Protein AF-0000000082905829 (afdb_homodimer)

InterPro domains:
  IPR000300 Inositol polyphosphate-related phosphatase [PF22669] (8-125)
  IPR036691 Endonuclease/exonuclease/phosphatase superfamily [G3DSA:3.60.10.10] (2-152)
  IPR036691 Endonuclease/exonuclease/phosphatase superfamily [SSF56219] (4-132)
  IPR046985 Inositol 5-phosphatase [PTHR11200] (4-135)

Solvent-accessible surface area (backbone atoms only — not comparable to full-atom values): 19863 Å² total; per-residue (Å²): 110,66,72,67,51,62,74,28,36,32,35,39,39,27,10,42,67,73,39,45,39,70,74,46,32,68,57,46,49,49,35,60,75,69,63,41,58,67,62,51,57,74,31,24,44,56,59,56,36,40,76,70,59,76,42,70,72,80,53,44,64,74,76,82,80,57,76,60,28,25,33,32,34,59,71,45,92,44,71,33,75,89,40,51,51,10,62,21,52,46,62,32,34,34,67,65,40,56,69,83,40,33,42,75,40,84,71,48,56,43,62,40,78,85,51,26,79,40,37,47,30,31,32,39,34,36,24,32,40,41,73,50,70,79,69,61,86,69,78,87,74,83,77,84,82,79,85,80,88,78,76,86,82,75,68,88,60,70,70,75,60,80,78,62,79,50,39,32,40,34,46,31,24,44,100,110,66,72,68,52,62,74,28,35,32,36,39,40,27,11,41,67,73,37,45,39,68,74,48,34,68,57,46,48,50,35,62,76,69,63,40,57,67,61,52,58,75,30,24,43,57,60,56,38,40,75,71,60,76,43,70,71,80,52,44,64,75,75,82,81,58,76,60,28,24,32,31,35,58,72,44,92,44,71,33,73,89,40,52,52,11,63,21,54,46,62,32,35,34,68,63,42,57,70,84,41,33,41,77,40,83,71,50,56,42,62,39,78,83,51,27,78,41,37,46,31,29,31,40,33,35,25,32,40,40,74,49,70,80,70,59,86,68,78,86,75,85,78,82,84,80,86,81,86,82,73,88,83,75,69,86,61,71,72,76,58,82,79,62,80,51,40,31,41,34,47,32,23,43,101

pLDDT: mean 75.58, std 26.99, range [19.08, 98.12]

Nearest PDB structures (foldseek):
  2xsw-assembly1_A  TM=8.932E-01  e=9.491E-11  Homo sapiens
  1i9z-assembly1_A  TM=9.149E-01  e=6.394E-10  Schizosaccharomyces pombe
  3nr8-assembly2_A  TM=9.103E-01  e=1.053E-08  Homo sapiens
  5okp-assembly1_A  TM=9.262E-01  e=3.343E-07  Homo sapiens
  5okn-assembly3_C  TM=9.337E-01  e=4.781E-07  Homo sapiens

Structure (mmCIF, N/CA/C/O backbone):
data_AF-0000000082905829-model_v1
#
loop_
_entity.id
_entity.type
_entity.pdbx_description
1 polymer 'IPPc domain-containing protein'
#
loop_
_atom_site.group_PDB
_atom_site.id
_atom_site.type_symbol
_atom_site.label_atom_id
_atom_site.label_alt_id
_atom_site.label_comp_id
_atom_site.label_asym_id
_atom_site.label_entity_id
_atom_site.label_seq_id
_atom_site.pdbx_PDB_ins_code
_atom_site.Cartn_x
_atom_site.Cartn_y
_atom_site.Cartn_z
_atom_site.occupancy
_atom_site.B_iso_or_equiv
_atom_site.auth_seq_id
_atom_site.auth_comp_id
_atom_site.auth_asym_id
_atom_site.auth_atom_id
_atom_site.pdbx_PDB_model_num
ATOM 1 N N . VAL A 1 1 ? 2.092 -8.031 14.266 1 51.47 1 VAL A N 1
ATOM 2 C CA . VAL A 1 1 ? 1.281 -7.379 13.25 1 51.47 1 VAL A CA 1
ATOM 3 C C . VAL A 1 1 ? -0.022 -8.148 13.047 1 51.47 1 VAL A C 1
ATOM 5 O O . VAL A 1 1 ? -1.092 -7.551 12.922 1 51.47 1 VAL A O 1
ATOM 8 N N . ALA A 1 2 ? 0.075 -9.492 13.297 1 57.72 2 ALA A N 1
ATOM 9 C CA . ALA A 1 2 ? -1.068 -10.359 13.016 1 57.72 2 ALA A CA 1
ATOM 10 C C . ALA A 1 2 ? -2.221 -10.062 13.977 1 57.72 2 ALA A C 1
ATOM 12 O O . ALA A 1 2 ? -3.361 -9.875 13.547 1 57.72 2 ALA A O 1
ATOM 13 N N . PRO A 1 3 ? -1.981 -9.883 15.18 1 60.03 3 PRO A N 1
ATOM 14 C CA . PRO A 1 3 ? -3.109 -9.609 16.078 1 60.03 3 PRO A CA 1
ATOM 15 C C . PRO A 1 3 ? -3.758 -8.25 15.812 1 60.03 3 PRO A C 1
ATOM 17 O O . PRO A 1 3 ? -4.98 -8.117 15.914 1 60.03 3 PRO A O 1
ATOM 20 N N . LEU A 1 4 ? -2.881 -7.316 15.438 1 63.75 4 LEU A N 1
ATOM 21 C CA . LEU A 1 4 ? -3.412 -5.988 15.148 1 63.75 4 LEU A CA 1
ATOM 22 C C . LEU A 1 4 ? -4.305 -6.016 13.914 1 63.75 4 LEU A C 1
ATOM 24 O O . LEU A 1 4 ? -5.367 -5.395 13.891 1 63.75 4 LEU A O 1
ATOM 28 N N . LEU A 1 5 ? -3.994 -6.867 12.992 1 72.38 5 LEU A N 1
ATOM 29 C CA . LEU A 1 5 ? -4.73 -6.926 11.734 1 72.38 5 LEU A CA 1
ATOM 30 C C . LEU A 1 5 ? -6.059 -7.652 11.922 1 72.38 5 LEU A C 1
ATOM 32 O O . LEU A 1 5 ? -7.012 -7.414 11.172 1 72.38 5 LEU A O 1
ATOM 36 N N . ALA A 1 6 ? -6.062 -8.445 12.984 1 75.69 6 ALA A N 1
ATOM 37 C CA . ALA A 1 6 ? -7.254 -9.266 13.195 1 75.69 6 ALA A CA 1
ATOM 38 C C . ALA A 1 6 ? -8.406 -8.422 13.727 1 75.69 6 ALA A C 1
ATOM 40 O O . ALA A 1 6 ? -9.57 -8.828 13.648 1 75.69 6 ALA A O 1
ATOM 41 N N . SER A 1 7 ? -8.094 -7.305 14.18 1 79.19 7 SER A N 1
ATOM 42 C CA . SER A 1 7 ? -9.125 -6.473 14.789 1 79.19 7 SER A CA 1
ATOM 43 C C . SER A 1 7 ? -9.844 -5.629 13.742 1 79.19 7 SER A C 1
ATOM 45 O O . SER A 1 7 ? -10.883 -5.035 14.031 1 79.19 7 SER A O 1
ATOM 47 N N . TYR A 1 8 ? -9.414 -5.695 12.57 1 83.06 8 TYR A N 1
ATOM 48 C CA . TYR A 1 8 ? -10.031 -4.918 11.5 1 83.06 8 TYR A CA 1
ATOM 49 C C . TYR A 1 8 ? -10.922 -5.797 10.633 1 83.06 8 TYR A C 1
ATOM 51 O O . TYR A 1 8 ? -10.609 -6.965 10.391 1 83.06 8 TYR A O 1
ATOM 59 N N . ASP A 1 9 ? -12.031 -5.215 10.164 1 86.75 9 ASP A N 1
ATOM 60 C CA . ASP A 1 9 ? -12.961 -5.973 9.336 1 86.75 9 ASP A CA 1
ATOM 61 C C . ASP A 1 9 ? -12.336 -6.312 7.98 1 86.75 9 ASP A C 1
ATOM 63 O O . ASP A 1 9 ? -12.469 -7.438 7.492 1 86.75 9 ASP A O 1
ATOM 67 N N . VAL A 1 10 ? -11.703 -5.309 7.402 1 88.81 10 VAL A N 1
ATOM 68 C CA . VAL A 1 10 ? -11.023 -5.473 6.121 1 88.81 10 VAL A CA 1
ATOM 69 C C . VAL A 1 10 ? -9.578 -4.992 6.238 1 88.81 10 VAL A C 1
ATOM 71 O O . VAL A 1 10 ? -9.312 -3.941 6.828 1 88.81 10 VAL A O 1
ATOM 74 N N . VAL A 1 11 ? -8.68 -5.812 5.73 1 89.06 11 VAL A N 1
ATOM 75 C CA . VAL A 1 11 ? -7.258 -5.473 5.727 1 89.06 11 VAL A CA 1
ATOM 76 C C . VAL A 1 11 ? -6.734 -5.461 4.289 1 89.06 11 VAL A C 1
ATOM 78 O O . VAL A 1 11 ? -6.957 -6.41 3.533 1 89.06 11 VAL A O 1
ATOM 81 N N . LEU A 1 12 ? -6.145 -4.371 3.902 1 89 12 LEU A N 1
ATOM 82 C CA . LEU A 1 12 ? -5.348 -4.293 2.686 1 89 12 LEU A CA 1
ATOM 83 C C . LEU A 1 12 ? -3.873 -4.07 3.016 1 89 12 LEU A C 1
ATOM 85 O O . LEU A 1 12 ? -3.533 -3.139 3.746 1 89 12 LEU A O 1
ATOM 89 N N . TRP A 1 13 ? -3.072 -5.012 2.564 1 88.06 13 TRP A N 1
ATOM 90 C CA . TRP A 1 13 ? -1.631 -4.992 2.797 1 88.06 13 TRP A CA 1
ATOM 91 C C . TRP A 1 13 ? -0.869 -4.867 1.482 1 88.06 13 TRP A C 1
ATOM 93 O O . TRP A 1 13 ? -1.029 -5.691 0.581 1 88.06 13 TRP A O 1
ATOM 103 N N . GLY A 1 14 ? -0.064 -3.779 1.392 1 87.25 14 GLY A N 1
ATOM 104 C CA . GLY A 1 14 ? 0.643 -3.631 0.13 1 87.25 14 GLY A CA 1
ATOM 105 C C . GLY A 1 14 ? 2.033 -3.043 0.29 1 87.25 14 GLY A C 1
ATOM 106 O O . GLY A 1 14 ? 2.346 -2.451 1.325 1 87.25 14 GLY A O 1
ATOM 107 N N . GLY A 1 15 ? 2.889 -3.273 -0.766 1 86.38 15 GLY A N 1
ATOM 108 C CA . GLY A 1 15 ? 4.234 -2.719 -0.788 1 86.38 15 GLY A CA 1
ATOM 109 C C . GLY A 1 15 ? 5.227 -3.598 -1.522 1 86.38 15 GLY A C 1
ATOM 110 O O . GLY A 1 15 ? 4.84 -4.531 -2.225 1 86.38 15 GLY A O 1
ATOM 111 N N . ASP A 1 16 ? 6.434 -3.188 -1.419 1 87.12 16 ASP A N 1
ATOM 112 C CA . ASP A 1 16 ? 7.539 -4.023 -1.876 1 87.12 16 ASP A CA 1
ATOM 113 C C . ASP A 1 16 ? 7.93 -5.051 -0.813 1 87.12 16 ASP A C 1
ATOM 115 O O . ASP A 1 16 ? 8.594 -4.711 0.167 1 87.12 16 ASP A O 1
ATOM 119 N N . LEU A 1 17 ? 7.566 -6.297 -1.014 1 87.69 17 LEU A N 1
ATOM 120 C CA . LEU A 1 17 ? 7.77 -7.32 0.008 1 87.69 17 LEU A CA 1
ATOM 121 C C . LEU A 1 17 ? 9.094 -8.047 -0.205 1 87.69 17 LEU A C 1
ATOM 123 O O . LEU A 1 17 ? 9.555 -8.773 0.675 1 87.69 17 LEU A O 1
ATOM 127 N N . ASN A 1 18 ? 9.703 -7.863 -1.315 1 88.94 18 ASN A N 1
ATOM 128 C CA . ASN A 1 18 ? 11.062 -8.289 -1.618 1 88.94 18 ASN A CA 1
ATOM 129 C C . ASN A 1 18 ? 11.188 -9.812 -1.621 1 88.94 18 ASN A C 1
ATOM 131 O O . ASN A 1 18 ? 12.195 -10.359 -1.164 1 88.94 18 ASN A O 1
ATOM 135 N N . TYR A 1 19 ? 10.156 -10.531 -2.006 1 93.75 19 TYR A N 1
ATOM 136 C CA . TYR A 1 19 ? 10.227 -11.961 -2.281 1 93.75 19 TYR A CA 1
ATOM 137 C C . TYR A 1 19 ? 10.656 -12.219 -3.723 1 93.75 19 TYR A C 1
ATOM 139 O O . TYR A 1 19 ? 10.352 -11.43 -4.617 1 93.75 19 TYR A O 1
ATOM 147 N N . ARG A 1 20 ? 11.305 -13.383 -3.875 1 96.44 20 ARG A N 1
ATOM 148 C CA . ARG A 1 20 ? 11.852 -13.664 -5.199 1 96.44 20 ARG A CA 1
ATOM 149 C C . ARG A 1 20 ? 11.203 -14.906 -5.801 1 96.44 20 ARG A C 1
ATOM 151 O O . ARG A 1 20 ? 10.594 -15.711 -5.086 1 96.44 20 ARG A O 1
ATOM 158 N N . ILE A 1 21 ? 11.266 -14.906 -7.109 1 97.88 21 ILE A N 1
ATOM 159 C CA . ILE A 1 21 ? 11.023 -16.172 -7.793 1 97.88 21 ILE A CA 1
ATOM 160 C C . ILE A 1 21 ? 12.266 -17.047 -7.699 1 97.88 21 ILE A C 1
ATOM 162 O O . ILE A 1 21 ? 13.383 -16.594 -7.973 1 97.88 21 ILE A O 1
ATOM 166 N N . GLN A 1 22 ? 12.031 -18.234 -7.312 1 97.31 22 GLN A N 1
ATOM 167 C CA . GLN A 1 22 ? 13.164 -19.141 -7.176 1 97.31 22 GLN A CA 1
ATOM 168 C C . GLN A 1 22 ? 13.75 -19.5 -8.539 1 97.31 22 GLN A C 1
ATOM 170 O O . GLN A 1 22 ? 13.031 -19.969 -9.422 1 97.31 22 GLN A O 1
ATOM 175 N N . GLY A 1 23 ? 14.984 -19.312 -8.781 1 96.5 23 GLY A N 1
ATOM 176 C CA . GLY A 1 23 ? 15.703 -19.562 -10.023 1 96.5 23 GLY A CA 1
ATOM 177 C C . GLY A 1 23 ? 16.859 -18.609 -10.234 1 96.5 23 GLY A C 1
ATOM 178 O O . GLY A 1 23 ? 17.344 -17.984 -9.289 1 96.5 23 GLY A O 1
ATOM 179 N N . THR A 1 24 ? 17.422 -18.625 -11.422 1 96.5 24 THR A N 1
ATOM 180 C CA . THR A 1 24 ? 18.438 -17.656 -11.805 1 96.5 24 THR A CA 1
ATOM 181 C C . THR A 1 24 ? 17.828 -16.547 -12.648 1 96.5 24 THR A C 1
ATOM 183 O O . THR A 1 24 ? 16.766 -16.719 -13.242 1 96.5 24 THR A O 1
ATOM 186 N N . PRO A 1 25 ? 18.484 -15.43 -12.625 1 96.94 25 PRO A N 1
ATOM 187 C CA . PRO A 1 25 ? 17.969 -14.328 -13.438 1 96.94 25 PRO A CA 1
ATOM 188 C C . PRO A 1 25 ? 17.719 -14.727 -14.891 1 96.94 25 PRO A C 1
ATOM 190 O O . PRO A 1 25 ? 16.688 -14.383 -15.461 1 96.94 25 PRO A O 1
ATOM 193 N N . GLU A 1 26 ? 18.625 -15.508 -15.477 1 96.19 26 GLU A N 1
ATOM 194 C CA . GLU A 1 26 ? 18.516 -15.898 -16.875 1 96.19 26 GLU A CA 1
ATOM 195 C C . GLU A 1 26 ? 17.328 -16.828 -17.094 1 96.19 26 GLU A C 1
ATOM 197 O O . GLU A 1 26 ? 16.594 -16.688 -18.078 1 96.19 26 GLU A O 1
ATOM 202 N N . VAL A 1 27 ? 17.203 -17.766 -16.25 1 96.62 27 VAL A N 1
ATOM 203 C CA . VAL A 1 27 ? 16.125 -18.734 -16.375 1 96.62 27 VAL A CA 1
ATOM 204 C C . VAL A 1 27 ? 14.781 -18.047 -16.219 1 96.62 27 VAL A C 1
ATOM 206 O O . VAL A 1 27 ? 13.859 -18.266 -17 1 96.62 27 VAL A O 1
ATOM 209 N N . VAL A 1 28 ? 14.633 -17.234 -15.203 1 97.38 28 VAL A N 1
ATOM 210 C CA . VAL A 1 28 ? 13.375 -16.562 -14.93 1 97.38 28 VAL A CA 1
ATOM 211 C C . VAL A 1 28 ? 13.031 -15.625 -16.094 1 97.38 28 VAL A C 1
ATOM 213 O O . VAL A 1 28 ? 11.883 -15.578 -16.547 1 97.38 28 VAL A O 1
ATOM 216 N N . ARG A 1 29 ? 14.039 -14.938 -16.578 1 95.88 29 ARG A N 1
ATOM 217 C CA . ARG A 1 29 ? 13.797 -14.078 -17.734 1 95.88 29 ARG A CA 1
ATOM 218 C C . ARG A 1 29 ? 13.273 -14.883 -18.922 1 95.88 29 ARG A C 1
ATOM 220 O O . ARG A 1 29 ? 12.344 -14.461 -19.594 1 95.88 29 ARG A O 1
ATOM 227 N N . HIS A 1 30 ? 13.906 -15.969 -19.172 1 96.31 30 HIS A N 1
ATOM 228 C CA . HIS A 1 30 ? 13.484 -16.844 -20.266 1 96.31 30 HIS A CA 1
ATOM 229 C C . HIS A 1 30 ? 12.039 -17.281 -20.078 1 96.31 30 HIS A C 1
ATOM 231 O O . HIS A 1 30 ? 11.266 -17.281 -21.047 1 96.31 30 HIS A O 1
ATOM 237 N N . LEU A 1 31 ? 11.695 -17.719 -18.875 1 96.81 31 LEU A N 1
ATOM 238 C CA . LEU A 1 31 ? 10.336 -18.156 -18.578 1 96.81 31 LEU A CA 1
ATOM 239 C C . LEU A 1 31 ? 9.336 -17.031 -18.812 1 96.81 31 LEU A C 1
ATOM 241 O O . LEU A 1 31 ? 8.234 -17.266 -19.312 1 96.81 31 LEU A O 1
ATOM 245 N N . VAL A 1 32 ? 9.672 -15.781 -18.469 1 95.62 32 VAL A N 1
ATOM 246 C CA . VAL A 1 32 ? 8.812 -14.625 -18.688 1 95.62 32 VAL A CA 1
ATOM 247 C C . VAL A 1 32 ? 8.602 -14.414 -20.188 1 95.62 32 VAL A C 1
ATOM 249 O O . VAL A 1 32 ? 7.469 -14.25 -20.641 1 95.62 32 VAL A O 1
ATOM 252 N N . GLU A 1 33 ? 9.688 -14.453 -20.906 1 94.38 33 GLU A N 1
ATOM 253 C CA . GLU A 1 33 ? 9.664 -14.18 -22.344 1 94.38 33 GLU A CA 1
ATOM 254 C C . GLU A 1 33 ? 8.867 -15.242 -23.094 1 94.38 33 GLU A C 1
ATOM 256 O O . GLU A 1 33 ? 8.242 -14.953 -24.109 1 94.38 33 GLU A O 1
ATOM 261 N N . THR A 1 34 ? 8.875 -16.406 -22.594 1 95.75 34 THR A N 1
ATOM 262 C CA . THR A 1 34 ? 8.219 -17.516 -23.281 1 95.75 34 THR A CA 1
ATOM 263 C C . THR A 1 34 ? 6.805 -17.719 -22.75 1 95.75 34 THR A C 1
ATOM 265 O O . THR A 1 34 ? 6.102 -18.641 -23.172 1 95.75 34 THR A O 1
ATOM 268 N N . GLY A 1 35 ? 6.426 -16.953 -21.75 1 94.06 35 GLY A N 1
ATOM 269 C CA . GLY A 1 35 ? 5.055 -16.969 -21.266 1 94.06 35 GLY A CA 1
ATOM 270 C C . GLY A 1 35 ? 4.758 -18.172 -20.375 1 94.06 35 GLY A C 1
ATOM 271 O O . GLY A 1 35 ? 3.643 -18.688 -20.391 1 94.06 35 GLY A O 1
ATOM 272 N N . MET A 1 36 ? 5.719 -18.688 -19.688 1 94.75 36 MET A N 1
ATOM 273 C CA . MET A 1 36 ? 5.535 -19.844 -18.797 1 94.75 36 MET A CA 1
ATOM 274 C C . MET A 1 36 ? 5.105 -19.375 -17.406 1 94.75 36 MET A C 1
ATOM 276 O O . MET A 1 36 ? 5.781 -19.656 -16.422 1 94.75 36 MET A O 1
ATOM 280 N N . ALA A 1 37 ? 3.994 -18.75 -17.359 1 92.69 37 ALA A N 1
ATOM 281 C CA . ALA A 1 37 ? 3.486 -18.094 -16.156 1 92.69 37 ALA A CA 1
ATOM 282 C C . ALA A 1 37 ? 3.297 -19.094 -15.031 1 92.69 37 ALA A C 1
ATOM 284 O O . ALA A 1 37 ? 3.582 -18.797 -13.867 1 92.69 37 ALA A O 1
ATOM 285 N N . GLU A 1 38 ? 2.836 -20.297 -15.375 1 95.38 38 GLU A N 1
ATOM 286 C CA . GLU A 1 38 ? 2.568 -21.312 -14.359 1 95.38 38 GLU A CA 1
ATOM 287 C C . GLU A 1 38 ? 3.846 -21.703 -13.625 1 95.38 38 GLU A C 1
ATOM 289 O O . GLU A 1 38 ? 3.83 -21.906 -12.406 1 95.38 38 GLU A O 1
ATOM 294 N N . VAL A 1 39 ? 4.855 -21.859 -14.375 1 96.94 39 VAL A N 1
ATOM 295 C CA . VAL A 1 39 ? 6.137 -22.219 -13.773 1 96.94 39 VAL A CA 1
ATOM 296 C C . VAL A 1 39 ? 6.625 -21.094 -12.867 1 96.94 39 VAL A C 1
ATOM 298 O O . VAL A 1 39 ? 7.117 -21.344 -11.766 1 96.94 39 VAL A O 1
ATOM 301 N N . LEU A 1 40 ? 6.488 -19.891 -13.312 1 97.69 40 LEU A N 1
ATOM 302 C CA . LEU A 1 40 ? 6.879 -18.734 -12.516 1 97.69 40 LEU A CA 1
ATOM 303 C C . LEU A 1 40 ? 6.102 -18.688 -11.203 1 97.69 40 LEU A C 1
ATOM 305 O O . LEU A 1 40 ? 6.691 -18.531 -10.133 1 97.69 40 LEU A O 1
ATOM 309 N N . HIS A 1 41 ? 4.828 -18.922 -11.297 1 96.88 41 HIS A N 1
ATOM 310 C CA . HIS A 1 41 ? 3.967 -18.906 -10.117 1 96.88 41 HIS A CA 1
ATOM 311 C C . HIS A 1 41 ? 4.34 -20 -9.133 1 96.88 41 HIS A C 1
ATOM 313 O O . HIS A 1 41 ? 4.336 -19.781 -7.922 1 96.88 41 HIS A O 1
ATOM 319 N N . ALA A 1 42 ? 4.629 -21.141 -9.672 1 96.88 42 ALA A N 1
ATOM 320 C CA . ALA A 1 42 ? 4.949 -22.297 -8.836 1 96.88 42 ALA A CA 1
ATOM 321 C C . ALA A 1 42 ? 6.238 -22.062 -8.055 1 96.88 42 ALA A C 1
ATOM 323 O O . ALA A 1 42 ? 6.48 -22.719 -7.031 1 96.88 42 ALA A O 1
ATOM 324 N N . ASN A 1 43 ? 7.047 -21.125 -8.477 1 98 43 ASN A N 1
ATOM 325 C CA . ASN A 1 43 ? 8.344 -20.891 -7.848 1 98 43 ASN A CA 1
ATOM 326 C C . ASN A 1 43 ? 8.383 -19.547 -7.121 1 98 43 ASN A C 1
ATOM 328 O O . ASN A 1 43 ? 9.453 -19.078 -6.73 1 98 43 ASN A O 1
ATOM 332 N N . ASP A 1 44 ? 7.215 -18.984 -6.977 1 98.12 44 ASP A N 1
ATOM 333 C CA . ASP A 1 44 ? 7.113 -17.734 -6.242 1 98.12 44 ASP A CA 1
ATOM 334 C C . ASP A 1 44 ? 7.266 -17.953 -4.742 1 98.12 44 ASP A C 1
ATOM 336 O O . ASP A 1 44 ? 6.398 -18.562 -4.105 1 98.12 44 ASP A O 1
ATOM 340 N N . GLN A 1 45 ? 8.312 -17.406 -4.199 1 97.75 45 GLN A N 1
ATOM 341 C CA . GLN A 1 45 ? 8.695 -17.625 -2.811 1 97.75 45 GLN A CA 1
ATOM 342 C C . GLN A 1 45 ? 7.574 -17.219 -1.857 1 97.75 45 GLN A C 1
ATOM 344 O O . GLN A 1 45 ? 7.309 -17.922 -0.871 1 97.75 45 GLN A O 1
ATOM 349 N N . LEU A 1 46 ? 6.957 -16.062 -2.102 1 96.56 46 LEU A N 1
ATOM 350 C CA . LEU A 1 46 ? 5.891 -15.625 -1.211 1 96.56 46 LEU A CA 1
ATOM 351 C C . LEU A 1 46 ? 4.746 -16.641 -1.192 1 96.56 46 LEU A C 1
ATOM 353 O O . LEU A 1 46 ? 4.285 -17.031 -0.122 1 96.56 46 LEU A O 1
ATOM 357 N N . ARG A 1 47 ? 4.324 -17.016 -2.352 1 96.94 47 ARG A N 1
ATOM 358 C CA . ARG A 1 47 ? 3.225 -17.969 -2.449 1 96.94 47 ARG A CA 1
ATOM 359 C C . ARG A 1 47 ? 3.562 -19.266 -1.733 1 96.94 47 ARG A C 1
ATOM 361 O O . ARG A 1 47 ? 2.723 -19.828 -1.026 1 96.94 47 ARG A O 1
ATOM 368 N N . LEU A 1 48 ? 4.734 -19.719 -1.97 1 97.44 48 LEU A N 1
ATOM 369 C CA . LEU A 1 48 ? 5.176 -20.953 -1.349 1 97.44 48 LEU A CA 1
ATOM 370 C C . LEU A 1 48 ? 5.156 -20.844 0.172 1 97.44 48 LEU A C 1
ATOM 372 O O . LEU A 1 48 ? 4.668 -21.75 0.859 1 97.44 48 LEU A O 1
ATOM 376 N N . GLN A 1 49 ? 5.617 -19.766 0.712 1 96.56 49 GLN A N 1
ATOM 377 C CA . GLN A 1 49 ? 5.688 -19.578 2.158 1 96.56 49 GLN A CA 1
ATOM 378 C C . GLN A 1 49 ? 4.301 -19.359 2.75 1 96.56 49 GLN A C 1
ATOM 380 O O . GLN A 1 49 ? 4.02 -19.797 3.869 1 96.56 49 GLN A O 1
ATOM 385 N N . MET A 1 50 ? 3.465 -18.672 2.033 1 95.44 50 MET A N 1
ATOM 386 C CA . MET A 1 50 ? 2.094 -18.484 2.498 1 95.44 50 MET A CA 1
ATOM 387 C C . MET A 1 50 ? 1.351 -19.812 2.574 1 95.44 50 MET A C 1
ATOM 389 O O . MET A 1 50 ? 0.626 -20.062 3.537 1 95.44 50 MET A O 1
ATOM 393 N N . ARG A 1 51 ? 1.496 -20.609 1.555 1 95.75 51 ARG A N 1
ATOM 394 C CA . ARG A 1 51 ? 0.84 -21.922 1.515 1 95.75 51 ARG A CA 1
ATOM 395 C C . ARG A 1 51 ? 1.27 -22.781 2.695 1 95.75 51 ARG A C 1
ATOM 397 O O . ARG A 1 51 ? 0.471 -23.562 3.225 1 95.75 51 ARG A O 1
ATOM 404 N N . LYS A 1 52 ? 2.469 -22.562 3.15 1 96.12 52 LYS A N 1
ATOM 405 C CA . LYS A 1 52 ? 2.998 -23.328 4.281 1 96.12 52 LYS A CA 1
ATOM 406 C C . LYS A 1 52 ? 2.57 -22.703 5.605 1 96.12 52 LYS A C 1
ATOM 408 O O . LYS A 1 52 ? 2.865 -23.234 6.676 1 96.12 52 LYS A O 1
ATOM 413 N N . GLY A 1 53 ? 1.972 -21.562 5.535 1 93.62 53 GLY A N 1
ATOM 414 C CA . GLY A 1 53 ? 1.497 -20.891 6.734 1 93.62 53 GLY A CA 1
ATOM 415 C C . GLY A 1 53 ? 2.604 -20.203 7.508 1 93.62 53 GLY A C 1
ATOM 416 O O . GLY A 1 53 ? 2.453 -19.922 8.703 1 93.62 53 GLY A O 1
ATOM 417 N N . LYS A 1 54 ? 3.695 -19.875 6.895 1 93.62 54 LYS A N 1
ATOM 418 C CA . LYS A 1 54 ? 4.855 -19.312 7.582 1 93.62 54 LYS A CA 1
ATOM 419 C C . LYS A 1 54 ? 4.762 -17.797 7.672 1 93.62 54 LYS A C 1
ATOM 421 O O . LYS A 1 54 ? 5.285 -17.188 8.609 1 93.62 54 LYS A O 1
ATOM 426 N N . VAL A 1 55 ? 4.172 -17.234 6.652 1 89.94 55 VAL A N 1
ATOM 427 C CA . VAL A 1 55 ? 4.145 -15.773 6.613 1 89.94 55 VAL A CA 1
ATOM 428 C C . VAL A 1 55 ? 2.74 -15.297 6.262 1 89.94 55 VAL A C 1
ATOM 430 O O . VAL A 1 55 ? 1.965 -16.031 5.641 1 89.94 55 VAL A O 1
ATOM 433 N N . LEU A 1 56 ? 2.393 -14.102 6.668 1 89.31 56 LEU A N 1
ATOM 434 C CA . LEU A 1 56 ? 1.198 -13.359 6.281 1 89.31 56 LEU A CA 1
ATOM 435 C C . LEU A 1 56 ? -0.051 -14.219 6.438 1 89.31 56 LEU A C 1
ATOM 437 O O . LEU A 1 56 ? -0.871 -14.305 5.523 1 89.31 56 LEU A O 1
ATOM 441 N N . GLN A 1 57 ? -0.124 -14.852 7.547 1 91.38 57 GLN A N 1
ATOM 442 C CA . GLN A 1 57 ? -1.271 -15.703 7.832 1 91.38 57 GLN A CA 1
ATOM 443 C C . GLN A 1 57 ? -2.568 -14.898 7.836 1 91.38 57 GLN A C 1
ATOM 445 O O . GLN A 1 57 ? -2.625 -13.805 8.398 1 91.38 57 GLN A O 1
ATOM 450 N N . GLY A 1 58 ? -3.562 -15.43 7.145 1 89.56 58 GLY A N 1
ATOM 451 C CA . GLY A 1 58 ? -4.863 -14.781 7.117 1 89.56 58 GLY A CA 1
ATOM 452 C C . GLY A 1 58 ? -5.051 -13.859 5.926 1 89.56 58 GLY A C 1
ATOM 453 O O . GLY A 1 58 ? -6.172 -13.461 5.613 1 89.56 58 GLY A O 1
ATOM 454 N N . LEU A 1 59 ? -3.963 -13.539 5.305 1 91.81 59 LEU A N 1
ATOM 455 C CA . LEU A 1 59 ? -4.047 -12.68 4.129 1 91.81 59 LEU A CA 1
ATOM 456 C C . LEU A 1 59 ? -4.094 -13.508 2.852 1 91.81 59 LEU A C 1
ATOM 458 O O . LEU A 1 59 ? -3.551 -14.609 2.801 1 91.81 59 LEU A O 1
ATOM 462 N N . GLU A 1 60 ? -4.773 -12.93 1.868 1 94.56 60 GLU A N 1
ATOM 463 C CA . GLU A 1 60 ? -4.875 -13.547 0.548 1 94.56 60 GLU A CA 1
ATOM 464 C C . GLU A 1 60 ? -4.43 -12.586 -0.547 1 94.56 60 GLU A C 1
ATOM 466 O O . GLU A 1 60 ? -4.434 -11.367 -0.349 1 94.56 60 GLU A O 1
ATOM 471 N N . GLU A 1 61 ? -4.078 -13.172 -1.627 1 95.38 61 GLU A N 1
ATOM 472 C CA . GLU A 1 61 ? -3.684 -12.391 -2.795 1 95.38 61 GLU A CA 1
ATOM 473 C C . GLU A 1 61 ? -4.469 -12.812 -4.035 1 95.38 61 GLU A C 1
ATOM 475 O O . GLU A 1 61 ? -4.703 -14.008 -4.246 1 95.38 61 GLU A O 1
ATOM 480 N N . GLN A 1 62 ? -4.863 -11.766 -4.809 1 95.5 62 GLN A N 1
ATOM 481 C CA . GLN A 1 62 ? -5.488 -12.078 -6.09 1 95.5 62 GLN A CA 1
ATOM 482 C C . GLN A 1 62 ? -4.496 -12.766 -7.031 1 95.5 62 GLN A C 1
ATOM 484 O O . GLN A 1 62 ? -3.285 -12.57 -6.91 1 95.5 62 GLN A O 1
ATOM 489 N N . ALA A 1 63 ? -5.07 -13.539 -7.957 1 95.75 63 ALA A N 1
ATOM 490 C CA . ALA A 1 63 ? -4.219 -14.219 -8.93 1 95.75 63 ALA A CA 1
ATOM 491 C C . ALA A 1 63 ? -3.396 -13.219 -9.734 1 95.75 63 ALA A C 1
ATOM 493 O O . ALA A 1 63 ? -3.922 -12.195 -10.188 1 95.75 63 ALA A O 1
ATOM 494 N N . ILE A 1 64 ? -2.174 -13.555 -9.906 1 96.44 64 ILE A N 1
ATOM 495 C CA . ILE A 1 64 ? -1.267 -12.688 -10.648 1 96.44 64 ILE A CA 1
ATOM 496 C C . ILE A 1 64 ? -1.271 -13.078 -12.125 1 96.44 64 ILE A C 1
ATOM 498 O O . ILE A 1 64 ? -0.984 -14.227 -12.477 1 96.44 64 ILE A O 1
ATOM 502 N N . HIS A 1 65 ? -1.61 -12.078 -12.969 1 95.38 65 HIS A N 1
ATOM 503 C CA . HIS A 1 65 ? -1.618 -12.336 -14.406 1 95.38 65 HIS A CA 1
ATOM 504 C C . HIS A 1 65 ? -0.744 -11.328 -15.148 1 95.38 65 HIS A C 1
ATOM 506 O O . HIS A 1 65 ? -0.946 -11.086 -16.344 1 95.38 65 HIS A O 1
ATOM 512 N N . PHE A 1 66 ? 0.096 -10.656 -14.5 1 94.38 66 PHE A N 1
ATOM 513 C CA . PHE A 1 66 ? 1.048 -9.703 -15.055 1 94.38 66 PHE A CA 1
ATOM 514 C C . PHE A 1 66 ? 2.48 -10.148 -14.789 1 94.38 66 PHE A C 1
ATOM 516 O O . PHE A 1 66 ? 2.73 -10.945 -13.883 1 94.38 66 PHE A O 1
ATOM 523 N N . PRO A 1 67 ? 3.42 -9.664 -15.57 1 95.12 67 PRO A N 1
ATOM 524 C CA . PRO A 1 67 ? 4.805 -10.102 -15.391 1 95.12 67 PRO A CA 1
ATOM 525 C C . PRO A 1 67 ? 5.426 -9.562 -14.102 1 95.12 67 PRO A C 1
ATOM 527 O O . PRO A 1 67 ? 4.836 -8.703 -13.438 1 95.12 67 PRO A O 1
ATOM 530 N N . PRO A 1 68 ? 6.543 -10.141 -13.742 1 96.19 68 PRO A N 1
ATOM 531 C CA . PRO A 1 68 ? 7.262 -9.625 -12.578 1 96.19 68 PRO A CA 1
ATOM 532 C C . PRO A 1 68 ? 7.391 -8.109 -12.586 1 96.19 68 PRO A C 1
ATOM 534 O O . PRO A 1 68 ? 7.574 -7.504 -13.648 1 96.19 68 PRO A O 1
ATOM 537 N N . THR A 1 69 ? 7.336 -7.539 -11.391 1 93.94 69 THR A N 1
ATOM 538 C CA . THR A 1 69 ? 7.289 -6.086 -11.281 1 93.94 69 THR A CA 1
ATOM 539 C C . THR A 1 69 ? 8.68 -5.52 -11.016 1 93.94 69 THR A C 1
ATOM 541 O O . THR A 1 69 ? 8.867 -4.301 -10.984 1 93.94 69 THR A O 1
ATOM 544 N N . PHE A 1 70 ? 9.625 -6.32 -10.773 1 92.81 70 PHE A N 1
ATOM 545 C CA . PHE A 1 70 ? 10.977 -5.941 -10.398 1 92.81 70 PHE A CA 1
ATOM 546 C C . PHE A 1 70 ? 11.992 -6.945 -10.938 1 92.81 70 PHE A C 1
ATOM 548 O O . PHE A 1 70 ? 11.711 -8.148 -11.008 1 92.81 70 PHE A O 1
ATOM 555 N N . LYS A 1 71 ? 13.156 -6.617 -11.297 1 94.12 71 LYS A N 1
ATOM 556 C CA . LYS A 1 71 ? 13.82 -5.324 -11.43 1 94.12 71 LYS A CA 1
ATOM 557 C C . LYS A 1 71 ? 13.906 -4.895 -12.891 1 94.12 71 LYS A C 1
ATOM 559 O O . LYS A 1 71 ? 14.438 -5.625 -13.727 1 94.12 71 LYS A O 1
ATOM 564 N N . TYR A 1 72 ? 13.375 -3.742 -13.133 1 93.5 72 TYR A N 1
ATOM 565 C CA . TYR A 1 72 ? 13.461 -3.166 -14.469 1 93.5 72 TYR A CA 1
ATOM 566 C C . TYR A 1 72 ? 14.617 -2.176 -14.562 1 93.5 72 TYR A C 1
ATOM 568 O O . TYR A 1 72 ? 15.047 -1.62 -13.547 1 93.5 72 TYR A O 1
ATOM 576 N N . VAL A 1 73 ? 15.156 -2.039 -15.75 1 94.19 73 VAL A N 1
ATOM 577 C CA . VAL A 1 73 ? 15.977 -0.864 -16.016 1 94.19 73 VAL A CA 1
ATOM 578 C C . VAL A 1 73 ? 15.102 0.386 -16.031 1 94.19 73 VAL A C 1
ATOM 580 O O . VAL A 1 73 ? 14.078 0.422 -16.719 1 94.19 73 VAL A O 1
ATOM 583 N N . ALA A 1 74 ? 15.477 1.363 -15.258 1 89.94 74 ALA A N 1
ATOM 584 C CA . ALA A 1 74 ? 14.68 2.582 -15.18 1 89.94 74 ALA A CA 1
ATOM 585 C C . ALA A 1 74 ? 14.461 3.184 -16.562 1 89.94 74 ALA A C 1
ATOM 587 O O . ALA A 1 74 ? 15.375 3.217 -17.391 1 89.94 74 ALA A O 1
ATOM 588 N N . HIS A 1 75 ? 13.234 3.615 -16.812 1 92.75 75 HIS A N 1
ATOM 589 C CA . HIS A 1 75 ? 12.812 4.25 -18.047 1 92.75 75 HIS A CA 1
ATOM 590 C C . HIS A 1 75 ? 12.898 3.279 -19.219 1 92.75 75 HIS A C 1
ATOM 592 O O . HIS A 1 75 ? 13.266 3.67 -20.328 1 92.75 75 HIS A O 1
ATOM 598 N N . SER A 1 76 ? 12.703 1.985 -18.875 1 92.44 76 SER A N 1
ATOM 599 C CA . SER A 1 76 ? 12.727 0.926 -19.891 1 92.44 76 SER A CA 1
ATOM 600 C C . SER A 1 76 ? 11.734 -0.183 -19.531 1 92.44 76 SER A C 1
ATOM 602 O O . SER A 1 76 ? 11.172 -0.2 -18.438 1 92.44 76 SER A O 1
ATOM 604 N N . GLU A 1 77 ? 11.516 -0.996 -20.547 1 91.75 77 GLU A N 1
ATOM 605 C CA . GLU A 1 77 ? 10.664 -2.164 -20.328 1 91.75 77 GLU A CA 1
ATOM 606 C C . GLU A 1 77 ? 11.5 -3.434 -20.188 1 91.75 77 GLU A C 1
ATOM 608 O O . GLU A 1 77 ? 10.953 -4.535 -20.109 1 91.75 77 GLU A O 1
ATOM 613 N N . GLU A 1 78 ? 12.773 -3.229 -20.062 1 93.81 78 GLU A N 1
ATOM 614 C CA . GLU A 1 78 ? 13.672 -4.379 -19.984 1 93.81 78 GLU A CA 1
ATOM 615 C C . GLU A 1 78 ? 14.023 -4.695 -18.531 1 93.81 78 GLU A C 1
ATOM 617 O O . GLU A 1 78 ? 14.219 -3.785 -17.719 1 93.81 78 GLU A O 1
ATOM 622 N N . TYR A 1 79 ? 14.109 -5.914 -18.266 1 95 79 TYR A N 1
ATOM 623 C CA . TYR A 1 79 ? 14.57 -6.309 -16.938 1 95 79 TYR A CA 1
ATOM 624 C C . TYR A 1 79 ? 16.078 -6.074 -16.797 1 95 79 TYR A C 1
ATOM 626 O O . TYR A 1 79 ? 16.844 -6.309 -17.734 1 95 79 TYR A O 1
ATOM 634 N N . SER A 1 80 ? 16.359 -5.684 -15.5 1 93.19 80 SER A N 1
ATOM 635 C CA . SER A 1 80 ? 17.766 -5.688 -15.102 1 93.19 80 SER A CA 1
ATOM 636 C C . SER A 1 80 ? 18.203 -7.07 -14.633 1 93.19 80 SER A C 1
ATOM 638 O O . SER A 1 80 ? 17.516 -7.703 -13.82 1 93.19 80 SER A O 1
ATOM 640 N N . LEU A 1 81 ? 19.062 -7.754 -15.227 1 91.12 81 LEU A N 1
ATOM 641 C CA . LEU A 1 81 ? 19.484 -9.094 -14.836 1 91.12 81 LEU A CA 1
ATOM 642 C C . LEU A 1 81 ? 20.469 -9.047 -13.664 1 91.12 81 LEU A C 1
ATOM 644 O O . LEU A 1 81 ? 21.047 -10.062 -13.289 1 91.12 81 LEU A O 1
ATOM 648 N N . LYS A 1 82 ? 20.531 -7.859 -13.031 1 94.12 82 LYS A N 1
ATOM 649 C CA . LYS A 1 82 ? 21.281 -7.738 -11.781 1 94.12 82 LYS A CA 1
ATOM 650 C C . LYS A 1 82 ? 20.547 -8.422 -10.633 1 94.12 82 LYS A C 1
ATOM 652 O O . LYS A 1 82 ? 21.156 -8.75 -9.609 1 94.12 82 LYS A O 1
ATOM 657 N N . ARG A 1 83 ? 19.297 -8.594 -10.844 1 95.44 83 ARG A N 1
ATOM 658 C CA . ARG A 1 83 ? 18.438 -9.297 -9.898 1 95.44 83 ARG A CA 1
ATOM 659 C C . ARG A 1 83 ? 17.5 -10.266 -10.625 1 95.44 83 ARG A C 1
ATOM 661 O O . ARG A 1 83 ? 17.25 -10.102 -11.82 1 95.44 83 ARG A O 1
ATOM 668 N N . ILE A 1 84 ? 17.047 -11.203 -9.914 1 97.06 84 ILE A N 1
ATOM 669 C CA . ILE A 1 84 ? 16.047 -12.102 -10.469 1 97.06 84 ILE A CA 1
ATOM 670 C C . ILE A 1 84 ? 14.727 -11.359 -10.641 1 97.06 84 ILE A C 1
ATOM 672 O O . ILE A 1 84 ? 14.156 -10.859 -9.664 1 97.06 84 ILE A O 1
ATOM 676 N N . PRO A 1 85 ? 14.242 -11.25 -11.891 1 96.88 85 PRO A N 1
ATOM 677 C CA . PRO A 1 85 ? 12.906 -10.664 -12.023 1 96.88 85 PRO A CA 1
ATOM 678 C C . PRO A 1 85 ? 11.875 -11.352 -11.133 1 96.88 85 PRO A C 1
ATOM 680 O O . PRO A 1 85 ? 11.805 -12.586 -11.102 1 96.88 85 PRO A O 1
ATOM 683 N N . SER A 1 86 ? 11.109 -10.547 -10.32 1 97.38 86 SER A N 1
ATOM 684 C CA . SER A 1 86 ? 10.188 -11.117 -9.336 1 97.38 86 SER A CA 1
ATOM 685 C C . SER A 1 86 ? 9.008 -10.188 -9.086 1 97.38 86 SER A C 1
ATOM 687 O O . SER A 1 86 ? 9.039 -9.016 -9.461 1 97.38 86 SER A O 1
ATOM 689 N N . TRP A 1 87 ? 7.98 -10.805 -8.609 1 96.75 87 TRP A N 1
ATOM 690 C CA . TRP A 1 87 ? 6.875 -10.008 -8.078 1 96.75 87 TRP A CA 1
ATOM 691 C C . TRP A 1 87 ? 7.18 -9.516 -6.668 1 96.75 87 TRP A C 1
ATOM 693 O O . TRP A 1 87 ? 6.832 -10.18 -5.688 1 96.75 87 TRP A O 1
ATOM 703 N N . THR A 1 88 ? 7.785 -8.344 -6.574 1 93.19 88 THR A N 1
ATOM 704 C CA . THR A 1 88 ? 8.102 -7.832 -5.246 1 93.19 88 THR A CA 1
ATOM 705 C C . THR A 1 88 ? 6.984 -6.922 -4.738 1 93.19 88 THR A C 1
ATOM 707 O O . THR A 1 88 ? 6.723 -6.863 -3.535 1 93.19 88 THR A O 1
ATOM 710 N N . ASP A 1 89 ? 6.32 -6.156 -5.605 1 90.06 89 ASP A N 1
ATOM 711 C CA . ASP A 1 89 ? 5.195 -5.293 -5.266 1 90.06 89 ASP A CA 1
ATOM 712 C C . ASP A 1 89 ? 3.891 -6.082 -5.219 1 90.06 89 ASP A C 1
ATOM 714 O O . ASP A 1 89 ? 3.475 -6.668 -6.223 1 90.06 89 ASP A O 1
ATOM 718 N N . ARG A 1 90 ? 3.375 -6.137 -4.051 1 91.75 90 ARG A N 1
ATOM 719 C CA . ARG A 1 90 ? 2.215 -6.992 -3.832 1 91.75 90 ARG A CA 1
ATOM 720 C C . ARG A 1 90 ? 1.108 -6.238 -3.102 1 91.75 90 ARG A C 1
ATOM 722 O O . ARG A 1 90 ? 1.381 -5.301 -2.352 1 91.75 90 ARG A O 1
ATOM 729 N N . ILE A 1 91 ? -0.1 -6.543 -3.35 1 91 91 ILE A N 1
ATOM 730 C CA . ILE A 1 91 ? -1.26 -6.141 -2.561 1 91 91 ILE A CA 1
ATOM 731 C C . ILE A 1 91 ? -2.012 -7.383 -2.084 1 91 91 ILE A C 1
ATOM 733 O O . ILE A 1 91 ? -2.451 -8.203 -2.896 1 91 91 ILE A O 1
ATOM 737 N N . LEU A 1 92 ? -2.09 -7.543 -0.793 1 92.06 92 LEU A N 1
ATOM 738 C CA . LEU A 1 92 ? -2.84 -8.625 -0.161 1 92.06 92 LEU A CA 1
ATOM 739 C C . LEU A 1 92 ? -4.055 -8.078 0.582 1 92.06 92 LEU A C 1
ATOM 741 O O . LEU A 1 92 ? -4.152 -6.871 0.826 1 92.06 92 LEU A O 1
ATOM 745 N N . HIS A 1 93 ? -5.008 -8.977 0.856 1 92.31 93 HIS A N 1
ATOM 746 C CA . HIS A 1 93 ? -6.223 -8.523 1.527 1 92.31 93 HIS A CA 1
ATOM 747 C C . HIS A 1 93 ? -6.746 -9.586 2.488 1 92.31 93 HIS A C 1
ATOM 749 O O . HIS A 1 93 ? -6.379 -10.758 2.385 1 92.31 93 HIS A O 1
ATOM 755 N N . ALA A 1 94 ? -7.477 -9.148 3.447 1 91.19 94 ALA A N 1
ATOM 756 C CA . ALA A 1 94 ? -8.242 -10.016 4.34 1 91.19 94 ALA A CA 1
ATOM 757 C C . ALA A 1 94 ? -9.594 -9.391 4.684 1 91.19 94 ALA A C 1
ATOM 759 O O . ALA A 1 94 ? -9.719 -8.164 4.754 1 91.19 94 ALA A O 1
ATOM 760 N N . CYS A 1 95 ? -10.531 -10.203 4.766 1 90.94 95 CYS A N 1
ATOM 761 C CA . CYS A 1 95 ? -11.828 -9.828 5.32 1 90.94 95 CYS A CA 1
ATOM 762 C C . CYS A 1 95 ? -12.141 -10.641 6.574 1 90.94 95 CYS A C 1
ATOM 764 O O . CYS A 1 95 ? -12.453 -11.828 6.484 1 90.94 95 CYS A O 1
ATOM 766 N N . ASN A 1 96 ? -12.094 -9.969 7.73 1 87.56 96 ASN A N 1
ATOM 767 C CA . ASN A 1 96 ? -12.25 -10.648 9.008 1 87.56 96 ASN A CA 1
ATOM 768 C C . ASN A 1 96 ? -13.688 -10.586 9.508 1 87.56 96 ASN A C 1
ATOM 770 O O . ASN A 1 96 ? -14.07 -11.32 10.422 1 87.56 96 ASN A O 1
ATOM 774 N N . ALA A 1 97 ? -14.477 -9.734 8.906 1 84.12 97 ALA A N 1
ATOM 775 C CA . ALA A 1 97 ? -15.883 -9.641 9.281 1 84.12 97 ALA A CA 1
ATOM 776 C C . ALA A 1 97 ? -16.656 -10.867 8.82 1 84.12 97 ALA A C 1
ATOM 778 O O . ALA A 1 97 ? -16.234 -11.555 7.883 1 84.12 97 ALA A O 1
ATOM 779 N N . LYS A 1 98 ? -17.734 -11.188 9.547 1 87.5 98 LYS A N 1
ATOM 780 C CA . LYS A 1 98 ? -18.594 -12.266 9.102 1 87.5 98 LYS A CA 1
ATOM 781 C C . LYS A 1 98 ? -19.125 -12.008 7.688 1 87.5 98 LYS A C 1
ATOM 783 O O . LYS A 1 98 ? -19.484 -10.875 7.352 1 87.5 98 LYS A O 1
ATOM 788 N N . PRO A 1 99 ? -19.203 -13.023 6.914 1 86.38 99 PRO A N 1
ATOM 789 C CA . PRO A 1 99 ? -19.641 -12.844 5.527 1 86.38 99 PRO A CA 1
ATOM 790 C C . PRO A 1 99 ? -21.047 -12.25 5.422 1 86.38 99 PRO A C 1
ATOM 792 O O . PRO A 1 99 ? -21.375 -11.602 4.422 1 86.38 99 PRO A O 1
ATOM 795 N N . THR A 1 100 ? -21.828 -12.445 6.402 1 83.44 100 THR A N 1
ATOM 796 C CA . THR A 1 100 ? -23.203 -11.922 6.398 1 83.44 100 THR A CA 1
ATOM 797 C C . THR A 1 100 ? -23.203 -10.406 6.605 1 83.44 100 THR A C 1
ATOM 799 O O . THR A 1 100 ? -24.188 -9.734 6.281 1 83.44 100 THR A O 1
ATOM 802 N N . ILE A 1 101 ? -22.062 -9.945 7.066 1 79.75 101 ILE A N 1
ATOM 803 C CA . ILE A 1 101 ? -21.969 -8.531 7.41 1 79.75 101 ILE A CA 1
ATOM 804 C C . ILE A 1 101 ? -21.141 -7.793 6.367 1 79.75 101 ILE A C 1
ATOM 806 O O . ILE A 1 101 ? -21.484 -6.68 5.961 1 79.75 101 ILE A O 1
ATOM 810 N N . CYS A 1 102 ? -20.109 -8.477 5.98 1 84.38 102 CYS A N 1
ATOM 811 C CA . CYS A 1 102 ? -19.172 -7.836 5.062 1 84.38 102 CYS A CA 1
ATOM 812 C C . CYS A 1 102 ? -18.609 -8.844 4.062 1 84.38 102 CYS A C 1
ATOM 814 O O . CYS A 1 102 ? -18.25 -9.961 4.438 1 84.38 102 CYS A O 1
ATOM 816 N N . CYS A 1 103 ? -18.625 -8.383 2.795 1 86.19 103 CYS A N 1
ATOM 817 C CA . CYS A 1 103 ? -18.031 -9.219 1.761 1 86.19 103 CYS A CA 1
ATOM 818 C C . CYS A 1 103 ? -17.078 -8.414 0.881 1 86.19 103 CYS A C 1
ATOM 820 O O . CYS A 1 103 ? -17.484 -7.398 0.305 1 86.19 103 CYS A O 1
ATOM 822 N N . LEU A 1 104 ? -15.891 -8.844 0.892 1 90.06 104 LEU A N 1
ATOM 823 C CA . LEU A 1 104 ? -14.883 -8.266 0.01 1 90.06 104 LEU A CA 1
ATOM 824 C C . LEU A 1 104 ? -14.641 -9.164 -1.198 1 90.06 104 LEU A C 1
ATOM 826 O O . LEU A 1 104 ? -14.203 -10.305 -1.048 1 90.06 104 LEU A O 1
ATOM 830 N N . THR A 1 105 ? -14.883 -8.656 -2.426 1 89.56 105 THR A N 1
ATOM 831 C CA . THR A 1 105 ? -14.719 -9.461 -3.635 1 89.56 105 THR A CA 1
ATOM 832 C C . THR A 1 105 ? -13.625 -8.867 -4.523 1 89.56 105 THR A C 1
ATOM 834 O O . THR A 1 105 ? -13.734 -7.727 -4.977 1 89.56 105 THR A O 1
ATOM 837 N N . PRO A 1 106 ? -12.633 -9.609 -4.715 1 91.94 106 PRO A N 1
ATOM 838 C CA . PRO A 1 106 ? -11.617 -9.133 -5.648 1 91.94 106 PRO A CA 1
ATOM 839 C C . PRO A 1 106 ? -12.156 -8.93 -7.062 1 91.94 106 PRO A C 1
ATOM 841 O O . PRO A 1 106 ? -12.977 -9.727 -7.535 1 91.94 106 PRO A O 1
ATOM 844 N N . LEU A 1 107 ? -11.711 -7.836 -7.746 1 89.69 107 LEU A N 1
ATOM 845 C CA . LEU A 1 107 ? -12.18 -7.52 -9.094 1 89.69 107 LEU A CA 1
ATOM 846 C C . LEU A 1 107 ? -11.047 -7.648 -10.109 1 89.69 107 LEU A C 1
ATOM 848 O O . LEU A 1 107 ? -11.203 -8.305 -11.133 1 89.69 107 LEU A O 1
ATOM 852 N N . TYR A 1 108 ? -9.984 -6.984 -9.906 1 88.88 108 TYR A N 1
ATOM 853 C CA . TYR A 1 108 ? -8.828 -7.07 -10.797 1 88.88 108 TYR A CA 1
ATOM 854 C C . TYR A 1 108 ? -7.535 -6.777 -10.047 1 88.88 108 TYR A C 1
ATOM 856 O O . TYR A 1 108 ? -7.559 -6.184 -8.969 1 88.88 108 TYR A O 1
ATOM 864 N N . TYR A 1 109 ? -6.504 -7.16 -10.586 1 92.56 109 TYR A N 1
ATOM 865 C CA . TYR A 1 109 ? -5.129 -7.023 -10.117 1 92.56 109 TYR A CA 1
ATOM 866 C C . TYR A 1 109 ? -4.168 -6.855 -11.289 1 92.56 109 TYR A C 1
ATOM 868 O O . TYR A 1 109 ? -4.07 -7.73 -12.148 1 92.56 109 TYR A O 1
ATOM 876 N N . SER A 1 110 ? -3.447 -5.641 -11.273 1 90.62 110 SER A N 1
ATOM 877 C CA . SER A 1 110 ? -2.633 -5.363 -12.453 1 90.62 110 SER A CA 1
ATOM 878 C C . SER A 1 110 ? -1.392 -4.555 -12.086 1 90.62 110 SER A C 1
ATOM 880 O O . SER A 1 110 ? -1.394 -3.812 -11.102 1 90.62 110 SER A O 1
ATOM 882 N N . ALA A 1 111 ? -0.357 -4.809 -12.867 1 90.31 111 ALA A N 1
ATOM 883 C CA . ALA A 1 111 ? 0.787 -3.902 -12.805 1 90.31 111 ALA A CA 1
ATOM 884 C C . ALA A 1 111 ? 0.578 -2.693 -13.719 1 90.31 111 ALA A C 1
ATOM 886 O O . ALA A 1 111 ? -0.057 -2.803 -14.766 1 90.31 111 ALA A O 1
ATOM 887 N N . VAL A 1 112 ? 1.126 -1.631 -13.219 1 85.5 112 VAL A N 1
ATOM 888 C CA . VAL A 1 112 ? 1.023 -0.414 -14.023 1 85.5 112 VAL A CA 1
ATOM 889 C C . VAL A 1 112 ? 2.277 -0.25 -14.875 1 85.5 112 VAL A C 1
ATOM 891 O O . VAL A 1 112 ? 3.25 0.376 -14.445 1 85.5 112 VAL A O 1
ATOM 894 N N . GLY A 1 113 ? 2.211 -0.694 -16.062 1 85.5 113 GLY A N 1
ATOM 895 C CA . GLY A 1 113 ? 3.363 -0.723 -16.938 1 85.5 113 GLY A CA 1
ATOM 896 C C . GLY A 1 113 ? 3.752 0.65 -17.469 1 85.5 113 GLY A C 1
ATOM 897 O O . GLY A 1 113 ? 4.887 0.855 -17.906 1 85.5 113 GLY A O 1
ATOM 898 N N . GLU A 1 114 ? 2.828 1.583 -17.328 1 81.94 114 GLU A N 1
ATOM 899 C CA . GLU A 1 114 ? 3.059 2.918 -17.875 1 81.94 114 GLU A CA 1
ATOM 900 C C . GLU A 1 114 ? 4.027 3.709 -17 1 81.94 114 GLU A C 1
ATOM 902 O O . GLU A 1 114 ? 4.676 4.645 -17.469 1 81.94 114 GLU A O 1
ATOM 907 N N . LEU A 1 115 ? 4.133 3.35 -15.797 1 80.69 115 LEU A N 1
ATOM 908 C CA . LEU A 1 115 ? 5.047 4.031 -14.891 1 80.69 115 LEU A CA 1
ATOM 909 C C . LEU A 1 115 ? 6.414 3.354 -14.883 1 80.69 115 LEU A C 1
ATOM 911 O O . LEU A 1 115 ? 6.605 2.344 -14.203 1 80.69 115 LEU A O 1
ATOM 915 N N . THR A 1 116 ? 7.383 3.947 -15.672 1 86.38 116 THR A N 1
ATOM 916 C CA . THR A 1 116 ? 8.641 3.254 -15.898 1 86.38 116 THR A CA 1
ATOM 917 C C . THR A 1 116 ? 9.805 4.016 -15.266 1 86.38 116 THR A C 1
ATOM 919 O O . THR A 1 116 ? 10.969 3.67 -15.477 1 86.38 116 THR A O 1
ATOM 922 N N . SER A 1 117 ? 9.484 4.98 -14.43 1 82.31 117 SER A N 1
ATOM 923 C CA . SER A 1 117 ? 10.539 5.828 -13.875 1 82.31 117 SER A CA 1
ATOM 924 C C . SER A 1 117 ? 11.359 5.082 -12.836 1 82.31 117 SER A C 1
ATOM 926 O O . SER A 1 117 ? 12.516 5.43 -12.578 1 82.31 117 SER A O 1
ATOM 928 N N . SER A 1 118 ? 10.789 4.082 -12.25 1 83.88 118 SER A N 1
ATOM 929 C CA . SER A 1 118 ? 11.469 3.295 -11.227 1 83.88 118 SER A CA 1
ATOM 930 C C . SER A 1 118 ? 11.852 1.915 -11.75 1 83.88 118 SER A C 1
ATOM 932 O O . SER A 1 118 ? 11.461 1.538 -12.859 1 83.88 118 SER A O 1
ATOM 934 N N . ASP A 1 119 ? 12.688 1.297 -10.953 1 91.44 119 ASP A N 1
ATOM 935 C CA . ASP A 1 119 ? 13.023 -0.078 -11.312 1 91.44 119 ASP A CA 1
ATOM 936 C C . ASP A 1 119 ? 11.93 -1.046 -10.867 1 91.44 119 ASP A C 1
ATOM 938 O O . ASP A 1 119 ? 12.031 -2.254 -11.086 1 91.44 119 ASP A O 1
ATOM 942 N N . HIS A 1 120 ? 10.969 -0.575 -10.273 1 90.62 120 HIS A N 1
ATOM 943 C CA . HIS A 1 120 ? 9.758 -1.316 -9.922 1 90.62 120 HIS A CA 1
ATOM 944 C C . HIS A 1 120 ? 8.578 -0.894 -10.797 1 90.62 120 HIS A C 1
ATOM 946 O O . HIS A 1 120 ? 8.539 0.238 -11.281 1 90.62 120 HIS A O 1
ATOM 952 N N . ARG A 1 121 ? 7.617 -1.79 -10.969 1 89.5 121 ARG A N 1
ATOM 953 C CA . ARG A 1 121 ? 6.293 -1.467 -11.492 1 89.5 121 ARG A CA 1
ATOM 954 C C . ARG A 1 121 ? 5.242 -1.52 -10.391 1 89.5 121 ARG A C 1
ATOM 956 O O . ARG A 1 121 ? 5.082 -2.545 -9.727 1 89.5 121 ARG A O 1
ATOM 963 N N . PRO A 1 122 ? 4.578 -0.349 -10.188 1 88.12 122 PRO A N 1
ATOM 964 C CA . PRO A 1 122 ? 3.502 -0.383 -9.195 1 88.12 122 PRO A CA 1
ATOM 965 C C . PRO A 1 122 ? 2.363 -1.32 -9.594 1 88.12 122 PRO A C 1
ATOM 967 O O . PRO A 1 122 ? 2.217 -1.659 -10.766 1 88.12 122 PRO A O 1
ATOM 970 N N . VAL A 1 123 ? 1.619 -1.786 -8.555 1 90.38 123 VAL A N 1
ATOM 971 C CA . VAL A 1 123 ? 0.472 -2.65 -8.812 1 90.38 123 VAL A CA 1
ATOM 972 C C . VAL A 1 123 ? -0.799 -1.997 -8.273 1 90.38 123 VAL A C 1
ATOM 974 O O . VAL A 1 123 ? -0.74 -1.166 -7.363 1 90.38 123 VAL A O 1
ATOM 977 N N . ILE A 1 124 ? -1.901 -2.305 -8.922 1 87.25 124 ILE A N 1
ATOM 978 C CA . ILE A 1 124 ? -3.219 -1.825 -8.523 1 87.25 124 ILE A CA 1
ATOM 979 C C . ILE A 1 124 ? -4.176 -3.008 -8.375 1 87.25 124 ILE A C 1
ATOM 981 O O . ILE A 1 124 ? -4.156 -3.934 -9.188 1 87.25 124 ILE A O 1
ATOM 985 N N . ALA A 1 125 ? -4.926 -2.992 -7.281 1 90.31 125 ALA A N 1
ATOM 986 C CA . ALA A 1 125 ? -5.961 -3.998 -7.062 1 90.31 125 ALA A CA 1
ATOM 987 C C . ALA A 1 125 ? -7.32 -3.346 -6.812 1 90.31 125 ALA A C 1
ATOM 989 O O . ALA A 1 125 ? -7.414 -2.348 -6.094 1 90.31 125 ALA A O 1
ATOM 990 N N . GLY A 1 126 ? -8.312 -3.891 -7.504 1 88.12 126 GLY A N 1
ATOM 991 C CA . GLY A 1 126 ? -9.68 -3.445 -7.309 1 88.12 126 GLY A CA 1
ATOM 992 C C . GLY A 1 126 ? -10.539 -4.457 -6.57 1 88.12 126 GLY A C 1
ATOM 993 O O . GLY A 1 126 ? -10.383 -5.664 -6.766 1 88.12 126 GLY A O 1
ATOM 994 N N . TYR A 1 127 ? -11.43 -3.945 -5.699 1 89.88 127 TYR A N 1
ATOM 995 C CA . TYR A 1 127 ? -12.344 -4.789 -4.934 1 89.88 127 TYR A CA 1
ATOM 996 C C . TYR A 1 127 ? -13.758 -4.215 -4.949 1 89.88 127 TYR A C 1
ATOM 998 O O . TYR A 1 127 ? -13.938 -2.998 -5.035 1 89.88 127 TYR A O 1
ATOM 1006 N N . ASP A 1 128 ? -14.711 -5.184 -4.852 1 87.44 128 ASP A N 1
ATOM 1007 C CA . ASP A 1 128 ? -16.062 -4.812 -4.445 1 87.44 128 ASP A CA 1
ATOM 1008 C C . ASP A 1 128 ? -16.281 -5.082 -2.957 1 87.44 128 ASP A C 1
ATOM 1010 O O . ASP A 1 128 ? -15.867 -6.125 -2.443 1 87.44 128 ASP A O 1
ATOM 1014 N N . LEU A 1 129 ? -16.766 -4.094 -2.289 1 84.56 129 LEU A N 1
ATOM 1015 C CA . LEU A 1 129 ? -17.094 -4.246 -0.874 1 84.56 129 LEU A CA 1
ATOM 1016 C C . LEU A 1 129 ? -18.594 -4.094 -0.639 1 84.56 129 LEU A C 1
ATOM 1018 O O . LEU A 1 129 ? -19.172 -3.066 -0.989 1 84.56 129 LEU A O 1
ATOM 1022 N N . TYR A 1 130 ? -19.141 -5.152 -0.076 1 80.38 130 TYR A N 1
ATOM 1023 C CA . TYR A 1 130 ? -20.562 -5.152 0.289 1 80.38 130 TYR A CA 1
ATOM 1024 C C . TYR A 1 130 ? -20.734 -5.188 1.803 1 80.38 130 TYR A C 1
ATOM 1026 O O . TYR A 1 130 ? -20.094 -5.98 2.488 1 80.38 130 TYR A O 1
ATOM 1034 N N . ILE A 1 131 ? -21.453 -4.266 2.295 1 78.12 131 ILE A N 1
ATOM 1035 C CA . ILE A 1 131 ? -21.719 -4.223 3.729 1 78.12 131 ILE A CA 1
ATOM 1036 C C . ILE A 1 131 ? -23.219 -4.316 3.98 1 78.12 131 ILE A C 1
ATOM 1038 O O . ILE A 1 131 ? -24 -3.598 3.355 1 78.12 131 ILE A O 1
ATOM 1042 N N . THR A 1 132 ? -23.641 -5.316 4.664 1 72.62 132 THR A N 1
ATOM 1043 C CA . THR A 1 132 ? -25.047 -5.465 5.012 1 72.62 132 THR A CA 1
ATOM 1044 C C . THR A 1 132 ? -25.328 -4.918 6.41 1 72.62 132 THR A C 1
ATOM 1046 O O . THR A 1 132 ? -24.516 -5.109 7.328 1 72.62 132 THR A O 1
ATOM 1049 N N . ARG A 1 133 ? -26.266 -3.898 6.488 1 60.97 133 ARG A N 1
ATOM 1050 C CA . ARG A 1 133 ? -26.688 -3.43 7.805 1 60.97 133 ARG A CA 1
ATOM 1051 C C . ARG A 1 133 ? -27.5 -4.496 8.531 1 60.97 133 ARG A C 1
ATOM 1053 O O . ARG A 1 133 ? -28.281 -5.219 7.914 1 60.97 133 ARG A O 1
ATOM 1060 N N . PRO A 1 134 ? -27.031 -4.742 9.656 1 51.34 134 PRO A N 1
ATOM 1061 C CA . PRO A 1 134 ? -27.922 -5.68 10.344 1 51.34 134 PRO A CA 1
ATOM 1062 C C . PRO A 1 134 ? -29.375 -5.246 10.289 1 51.34 134 PRO A C 1
ATOM 1064 O O . PRO A 1 134 ? -29.688 -4.062 10.461 1 51.34 134 PRO A O 1
ATOM 1067 N N . GLN A 1 135 ? -30.188 -5.789 9.242 1 47.38 135 GLN A N 1
ATOM 1068 C CA . GLN A 1 135 ? -31.625 -5.539 9.258 1 47.38 135 GLN A CA 1
ATOM 1069 C C . GLN A 1 135 ? -32.156 -5.547 10.688 1 47.38 135 GLN A C 1
ATOM 1071 O O . GLN A 1 135 ? -31.828 -6.434 11.477 1 47.38 135 GLN A O 1
ATOM 1076 N N . SER A 1 136 ? -32.281 -4.398 11.164 1 44.59 136 SER A N 1
ATOM 1077 C CA . SER A 1 136 ? -33.188 -4.594 12.289 1 44.59 136 SER A CA 1
ATOM 1078 C C . SER A 1 136 ? -34.281 -5.586 11.938 1 44.59 136 SER A C 1
ATOM 1080 O O . SER A 1 136 ? -34.656 -5.734 10.773 1 44.59 136 SER A O 1
ATOM 1082 N N . PRO A 1 137 ? -34.625 -6.52 12.664 1 37.59 137 PRO A N 1
ATOM 1083 C CA . PRO A 1 137 ? -35.719 -7.422 12.312 1 37.59 137 PRO A CA 1
ATOM 1084 C C . PRO A 1 137 ? -36.844 -6.711 11.57 1 37.59 137 PRO A C 1
ATOM 1086 O O . PRO A 1 137 ? -37.531 -5.844 12.141 1 37.59 137 PRO A O 1
ATOM 1089 N N . SER A 1 138 ? -36.594 -6.262 10.398 1 36.97 138 SER A N 1
ATOM 1090 C CA . SER A 1 138 ? -37.781 -5.812 9.656 1 36.97 138 SER A CA 1
ATOM 1091 C C . SER A 1 138 ? -38.875 -6.852 9.703 1 36.97 138 SER A C 1
ATOM 1093 O O . SER A 1 138 ? -38.625 -8.047 9.797 1 36.97 138 SER A O 1
ATOM 1095 N N . HIS A 1 139 ? -40.125 -6.395 10.031 1 32.91 139 HIS A N 1
ATOM 1096 C CA . HIS A 1 139 ? -41.375 -6.988 9.547 1 32.91 139 HIS A CA 1
ATOM 1097 C C . HIS A 1 139 ? -41.344 -7.141 8.023 1 32.91 139 HIS A C 1
ATOM 1099 O O . HIS A 1 139 ? -40.781 -6.309 7.32 1 32.91 139 HIS A O 1
ATOM 1105 N N . LYS A 1 140 ? -41.625 -8.188 7.391 1 29.12 140 LYS A N 1
ATOM 1106 C CA . LYS A 1 140 ? -41.875 -8.797 6.082 1 29.12 140 LYS A CA 1
ATOM 1107 C C . LYS A 1 140 ? -42.594 -7.836 5.152 1 29.12 140 LYS A C 1
ATOM 1109 O O . LYS A 1 140 ? -43.844 -7.816 5.121 1 29.12 140 LYS A O 1
ATOM 1114 N N . ALA A 1 141 ? -42.344 -6.484 4.98 1 26.53 141 ALA A N 1
ATOM 1115 C CA . ALA A 1 141 ? -43.281 -6.051 3.967 1 26.53 141 ALA A CA 1
ATOM 1116 C C . ALA A 1 141 ? -42.812 -6.43 2.566 1 26.53 141 ALA A C 1
ATOM 1118 O O . ALA A 1 141 ? -41.656 -6.27 2.236 1 26.53 141 ALA A O 1
ATOM 1119 N N . ALA A 1 142 ? -43.469 -7.188 1.65 1 23.78 142 ALA A N 1
ATOM 1120 C CA . ALA A 1 142 ? -43.469 -7.816 0.332 1 23.78 142 ALA A CA 1
ATOM 1121 C C . ALA A 1 142 ? -43.344 -6.77 -0.773 1 23.78 142 ALA A C 1
ATOM 1123 O O . ALA A 1 142 ? -44.281 -6.07 -1.097 1 23.78 142 ALA A O 1
ATOM 1124 N N . VAL A 1 143 ? -42.312 -5.848 -0.927 1 24.41 143 VAL A N 1
ATOM 1125 C CA . VAL A 1 143 ? -42.594 -4.996 -2.086 1 24.41 143 VAL A CA 1
ATOM 1126 C C . VAL A 1 143 ? -42.25 -5.758 -3.367 1 24.41 143 VAL A C 1
ATOM 1128 O O . VAL A 1 143 ? -41.25 -6.477 -3.428 1 24.41 143 VAL A O 1
ATOM 1131 N N . PRO A 1 144 ? -43.125 -5.844 -4.426 1 21.27 144 PRO A N 1
ATOM 1132 C CA . PRO A 1 144 ? -43.062 -6.543 -5.715 1 21.27 144 PRO A CA 1
ATOM 1133 C C . PRO A 1 144 ? -42.062 -5.918 -6.672 1 21.27 144 PRO A C 1
ATOM 1135 O O . PRO A 1 144 ? -41.875 -4.695 -6.695 1 21.27 144 PRO A O 1
ATOM 1138 N N . SER A 1 145 ? -40.938 -6.613 -7.094 1 23.05 145 SER A N 1
ATOM 1139 C CA . SER A 1 145 ? -39.812 -6.375 -7.973 1 23.05 145 SER A CA 1
ATOM 1140 C C . SER A 1 145 ? -40.25 -5.902 -9.352 1 23.05 145 SER A C 1
ATOM 1142 O O . SER A 1 145 ? -41.031 -6.594 -10.023 1 23.05 145 SER A O 1
ATOM 1144 N N . LEU A 1 146 ? -40.406 -4.559 -9.547 1 20.84 146 LEU A N 1
ATOM 1145 C CA . LEU A 1 146 ? -40.781 -4.172 -10.898 1 20.84 146 LEU A CA 1
ATOM 1146 C C . LEU A 1 146 ? -39.688 -4.492 -11.891 1 20.84 146 LEU A C 1
ATOM 1148 O O . LEU A 1 146 ? -38.5 -4.234 -11.617 1 20.84 146 LEU A O 1
ATOM 1152 N N . ALA A 1 147 ? -39.906 -5.254 -13 1 21.98 147 ALA A N 1
ATOM 1153 C CA . ALA A 1 147 ? -39.25 -5.84 -14.172 1 21.98 147 ALA A CA 1
ATOM 1154 C C . ALA A 1 147 ? -38.656 -4.754 -15.078 1 21.98 147 ALA A C 1
ATOM 1156 O O . ALA A 1 147 ? -39.406 -3.939 -15.633 1 21.98 147 ALA A O 1
ATOM 1157 N N . ASP A 1 148 ? -37.5 -4.027 -14.742 1 22.27 148 ASP A N 1
ATOM 1158 C CA . ASP A 1 148 ? -37 -2.986 -15.641 1 22.27 148 ASP A CA 1
ATOM 1159 C C . ASP A 1 148 ? -36.406 -3.592 -16.922 1 22.27 148 ASP A C 1
ATOM 1161 O O . ASP A 1 148 ? -35.812 -4.656 -16.875 1 22.27 148 ASP A O 1
ATOM 1165 N N . ASN A 1 149 ? -36.844 -3.24 -18.078 1 19.52 149 ASN A N 1
ATOM 1166 C CA . ASN A 1 149 ? -36.688 -3.533 -19.5 1 19.52 149 ASN A CA 1
ATOM 1167 C C . ASN A 1 149 ? -35.281 -3.117 -19.984 1 19.52 149 ASN A C 1
ATOM 1169 O O . ASN A 1 149 ? -34.875 -1.965 -19.812 1 19.52 149 ASN A O 1
ATOM 1173 N N . ASP A 1 150 ? -34.312 -4.129 -20.5 1 21.8 150 ASP A N 1
ATOM 1174 C CA . ASP A 1 150 ? -32.938 -4.473 -20.75 1 21.8 150 ASP A CA 1
ATOM 1175 C C . ASP A 1 150 ? -32.469 -3.889 -22.078 1 21.8 150 ASP A C 1
ATOM 1177 O O . ASP A 1 150 ? -31.375 -4.227 -22.578 1 21.8 150 ASP A O 1
ATOM 1181 N N . ASN A 1 151 ? -32.969 -3.049 -22.969 1 20 151 ASN A N 1
ATOM 1182 C CA . ASN A 1 151 ? -32.594 -3.326 -24.359 1 20 151 ASN A CA 1
ATOM 1183 C C . ASN A 1 151 ? -31.219 -2.732 -24.688 1 20 151 ASN A C 1
ATOM 1185 O O . ASN A 1 151 ? -30.828 -2.66 -25.859 1 20 151 ASN A O 1
ATOM 1189 N N . ALA A 1 152 ? -30.609 -1.837 -24.125 1 21.58 152 ALA A N 1
ATOM 1190 C CA . ALA A 1 152 ? -29.719 -1.062 -24.969 1 21.58 152 ALA A CA 1
ATOM 1191 C C . ALA A 1 152 ? -28.469 -1.861 -25.328 1 21.58 152 ALA A C 1
ATOM 1193 O O . ALA A 1 152 ? -27.906 -2.555 -24.469 1 21.58 152 ALA A O 1
ATOM 1194 N N . ALA A 1 153 ? -27.875 -1.941 -26.609 1 19.41 153 ALA A N 1
ATOM 1195 C CA . ALA A 1 153 ? -27.094 -2.711 -27.562 1 19.41 153 ALA A CA 1
ATOM 1196 C C . ALA A 1 153 ? -25.641 -2.869 -27.094 1 19.41 153 ALA A C 1
ATOM 1198 O O . ALA A 1 153 ? -25.141 -3.988 -27 1 19.41 153 ALA A O 1
ATOM 1199 N N . GLY A 1 154 ? -24.609 -2.305 -27.797 1 21.23 154 GLY A N 1
ATOM 1200 C CA . GLY A 1 154 ? -23.438 -2.865 -28.453 1 21.23 154 GLY A CA 1
ATOM 1201 C C . GLY A 1 154 ? -22.25 -3.033 -27.531 1 21.23 154 GLY A C 1
ATOM 1202 O O . GLY A 1 154 ? -21.281 -3.703 -27.875 1 21.23 154 GLY A O 1
ATOM 1203 N N . LEU A 1 155 ? -21.688 -1.934 -26.953 1 23.97 155 LEU A N 1
ATOM 1204 C CA . LEU A 1 155 ? -20.297 -1.987 -26.531 1 23.97 155 LEU A CA 1
ATOM 1205 C C . LEU A 1 155 ? -20.078 -3.043 -25.453 1 23.97 155 LEU A C 1
ATOM 1207 O O . LEU A 1 155 ? -20.969 -3.27 -24.625 1 23.97 155 LEU A O 1
ATOM 1211 N N . PRO A 1 156 ? -19.109 -4.09 -25.609 1 24.11 156 PRO A N 1
ATOM 1212 C CA . PRO A 1 156 ? -19.234 -5.207 -24.672 1 24.11 156 PRO A CA 1
ATOM 1213 C C . PRO A 1 156 ? -19.531 -4.75 -23.234 1 24.11 156 PRO A C 1
ATOM 1215 O O . PRO A 1 156 ? -18.844 -3.879 -22.703 1 24.11 156 PRO A O 1
ATOM 1218 N N . ARG A 1 157 ? -20.75 -4.594 -22.984 1 25.48 157 ARG A N 1
ATOM 1219 C CA . ARG A 1 157 ? -21.328 -4.117 -21.734 1 25.48 157 ARG A CA 1
ATOM 1220 C C . ARG A 1 157 ? -20.75 -4.879 -20.547 1 25.48 157 ARG A C 1
ATOM 1222 O O . ARG A 1 157 ? -20.766 -6.109 -20.516 1 25.48 157 ARG A O 1
ATOM 1229 N N . MET A 1 158 ? -19.547 -4.402 -19.969 1 24.92 158 MET A N 1
ATOM 1230 C CA . MET A 1 158 ? -19.266 -5.098 -18.703 1 24.92 158 MET A CA 1
ATOM 1231 C C . MET A 1 158 ? -20.562 -5.512 -18.016 1 24.92 158 MET A C 1
ATOM 1233 O O . MET A 1 158 ? -21.484 -4.707 -17.875 1 24.92 158 MET A O 1
ATOM 1237 N N . PRO A 1 159 ? -20.844 -6.758 -18.094 1 24.73 159 PRO A N 1
ATOM 1238 C CA . PRO A 1 159 ? -22.203 -7.066 -17.656 1 24.73 159 PRO A CA 1
ATOM 1239 C C . PRO A 1 159 ? -22.656 -6.199 -16.484 1 24.73 159 PRO A C 1
ATOM 1241 O O . PRO A 1 159 ? -21.844 -5.809 -15.641 1 24.73 159 PRO A O 1
ATOM 1244 N N . LYS A 1 160 ? -23.562 -5.473 -16.766 1 26.45 160 LYS A N 1
ATOM 1245 C CA . LYS A 1 160 ? -24.328 -4.746 -15.758 1 26.45 160 LYS A CA 1
ATOM 1246 C C . LYS A 1 160 ? -24.562 -5.609 -14.523 1 26.45 160 LYS A C 1
ATOM 1248 O O . LYS A 1 160 ? -25.453 -6.465 -14.523 1 26.45 160 LYS A O 1
ATOM 1253 N N . GLN A 1 161 ? -23.469 -6.363 -14.07 1 24.73 161 GLN A N 1
ATOM 1254 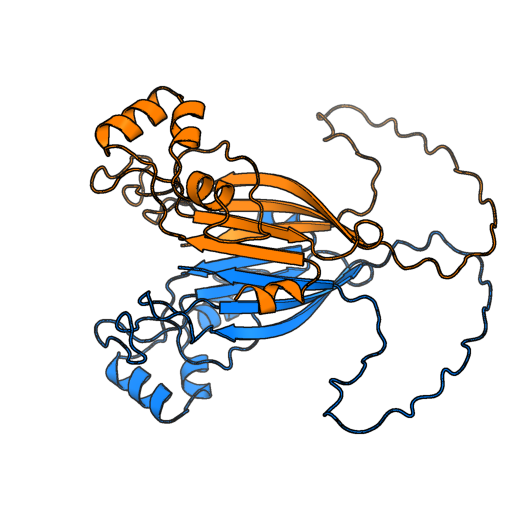C CA . GLN A 1 161 ? -23.969 -7.125 -12.938 1 24.73 161 GLN A CA 1
ATOM 1255 C C . GLN A 1 161 ? -25 -6.316 -12.141 1 24.73 161 GLN A C 1
ATOM 1257 O O . GLN A 1 161 ? -24.984 -5.086 -12.18 1 24.73 161 GLN A O 1
ATOM 1262 N N . ASP A 1 162 ? -25.953 -6.828 -11.742 1 26.55 162 ASP A N 1
ATOM 1263 C CA . ASP A 1 162 ? -26.984 -6.336 -10.82 1 26.55 162 ASP A CA 1
ATOM 1264 C C . ASP A 1 162 ? -26.375 -5.422 -9.758 1 26.55 162 ASP A C 1
ATOM 1266 O O . ASP A 1 162 ? -25.375 -5.781 -9.125 1 26.55 162 ASP A O 1
ATOM 1270 N N . GLN A 1 163 ? -26.375 -4.148 -9.938 1 28.67 163 GLN A N 1
ATOM 1271 C CA . GLN A 1 163 ? -25.828 -2.928 -9.352 1 28.67 163 GLN A CA 1
ATOM 1272 C C . GLN A 1 163 ? -25.781 -3.029 -7.828 1 28.67 163 GLN A C 1
ATOM 1274 O O . GLN A 1 163 ? -26.578 -2.42 -7.129 1 28.67 163 GLN A O 1
ATOM 1279 N N . SER A 1 164 ? -25.656 -4.297 -7.348 1 29.36 164 SER A N 1
ATOM 1280 C CA . SER A 1 164 ? -25.531 -4.145 -5.902 1 29.36 164 SER A CA 1
ATOM 1281 C C . SER A 1 164 ? -24.375 -3.215 -5.539 1 29.36 164 SER A C 1
ATOM 1283 O O . SER A 1 164 ? -23.328 -3.23 -6.191 1 29.36 164 SER A O 1
ATOM 1285 N N . PRO A 1 165 ? -24.531 -2.055 -4.969 1 32.28 165 PRO A N 1
ATOM 1286 C CA . PRO A 1 165 ? -23.609 -0.933 -4.742 1 32.28 165 PRO A CA 1
ATOM 1287 C C . PRO A 1 165 ? -22.25 -1.379 -4.215 1 32.28 165 PRO A C 1
ATOM 1289 O O . PRO A 1 165 ? -22.094 -1.566 -3.006 1 32.28 165 PRO A O 1
ATOM 1292 N N . GLY A 1 166 ? -21.641 -2.357 -4.926 1 33.66 166 GLY A N 1
ATOM 1293 C CA . GLY A 1 166 ? -20.312 -2.797 -4.539 1 33.66 166 GLY A CA 1
ATOM 1294 C C . GLY A 1 166 ? -19.266 -1.704 -4.652 1 33.66 166 GLY A C 1
ATOM 1295 O O . GLY A 1 166 ? -19.438 -0.754 -5.418 1 33.66 166 GLY A O 1
ATOM 1296 N N . TRP A 1 167 ? -18.703 -1.266 -3.557 1 42.81 167 TRP A N 1
ATOM 1297 C CA . TRP A 1 167 ? -17.688 -0.232 -3.52 1 42.81 167 TRP A CA 1
ATOM 1298 C C . TRP A 1 167 ? -16.328 -0.794 -3.945 1 42.81 167 TRP A C 1
ATOM 1300 O O . TRP A 1 167 ? -16.031 -1.964 -3.693 1 42.81 167 TRP A O 1
ATOM 1310 N N . THR A 1 168 ? -15.766 -0.155 -4.965 1 34.44 168 THR A N 1
ATOM 1311 C CA . THR A 1 168 ? -14.469 -0.56 -5.492 1 34.44 168 THR A CA 1
ATOM 1312 C C . THR A 1 168 ? -13.336 0.105 -4.715 1 34.44 168 THR A C 1
ATOM 1314 O O . THR A 1 168 ? -13.391 1.305 -4.434 1 34.44 168 THR A O 1
ATOM 1317 N N . LEU A 1 169 ? -12.539 -0.702 -4.004 1 40.06 169 LEU A N 1
ATOM 1318 C CA . LEU A 1 169 ? -11.312 -0.261 -3.342 1 40.06 169 LEU A CA 1
ATOM 1319 C C . LEU A 1 169 ? -10.094 -0.548 -4.207 1 40.06 169 LEU A C 1
ATOM 1321 O O . LEU A 1 169 ? -10.023 -1.59 -4.867 1 40.06 169 LEU A O 1
ATOM 1325 N N . ALA A 1 170 ? -9.43 0.511 -4.652 1 35.31 170 ALA A N 1
ATOM 1326 C CA . ALA A 1 170 ? -8.148 0.287 -5.324 1 35.31 170 ALA A CA 1
ATOM 1327 C C . ALA A 1 170 ? -6.98 0.58 -4.387 1 35.31 170 ALA A C 1
ATOM 1329 O O . ALA A 1 170 ? -7.043 1.508 -3.576 1 35.31 170 ALA A O 1
ATOM 1330 N N . ALA A 1 171 ? -6.07 -0.388 -4.137 1 39.31 171 ALA A N 1
ATOM 1331 C CA . ALA A 1 171 ? -4.812 -0.167 -3.428 1 39.31 171 ALA A CA 1
ATOM 1332 C C . ALA A 1 171 ? -3.627 -0.2 -4.387 1 39.31 171 ALA A C 1
ATOM 1334 O O . ALA A 1 171 ? -3.617 -0.976 -5.348 1 39.31 171 ALA A O 1
ATOM 1335 N N . SER A 1 172 ? -2.842 0.93 -4.566 1 33.62 172 SER A N 1
ATOM 1336 C CA . SER A 1 172 ? -1.637 0.929 -5.391 1 33.62 172 SER A CA 1
ATOM 1337 C C . SER A 1 172 ? -0.383 1.077 -4.535 1 33.62 172 SER A C 1
ATOM 1339 O O . SER A 1 172 ? -0.417 1.713 -3.479 1 33.62 172 SER A O 1
ATOM 1341 N N . ASN A 1 173 ? 0.682 0.213 -4.793 1 37.91 173 ASN A N 1
ATOM 1342 C CA . ASN A 1 173 ? 1.991 0.385 -4.172 1 37.91 173 ASN A CA 1
ATOM 1343 C C . ASN A 1 173 ? 2.939 1.17 -5.074 1 37.91 173 ASN A C 1
ATOM 1345 O O . ASN A 1 173 ? 3.068 0.869 -6.262 1 37.91 173 ASN A O 1
ATOM 1349 N N . THR A 1 174 ? 2.99 2.561 -4.84 1 36.66 174 THR A N 1
ATOM 1350 C CA . THR A 1 174 ? 3.988 3.248 -5.652 1 36.66 174 THR A CA 1
ATOM 1351 C C . THR A 1 174 ? 5.367 3.154 -5.008 1 36.66 174 THR A C 1
ATOM 1353 O O . THR A 1 174 ? 5.5 3.283 -3.789 1 36.66 174 THR A O 1
ATOM 1356 N N . MET A 1 175 ? 6.219 2.42 -5.547 1 40.44 175 MET A N 1
ATOM 1357 C CA . MET A 1 175 ? 7.621 2.369 -5.141 1 40.44 175 MET A CA 1
ATOM 1358 C C . MET A 1 175 ? 8.352 3.648 -5.539 1 40.44 175 MET A C 1
ATOM 1360 O O . MET A 1 175 ? 8.008 4.277 -6.543 1 40.44 175 MET A O 1
ATOM 1364 N N . VAL B 1 1 ? -2.922 7.875 -14.32 1 51.91 1 VAL B N 1
ATOM 1365 C CA . VAL B 1 1 ? -3.342 7.184 -13.109 1 51.91 1 VAL B CA 1
ATOM 1366 C C . VAL B 1 1 ? -4.559 7.883 -12.508 1 51.91 1 VAL B C 1
ATOM 1368 O O . VAL B 1 1 ? -5.504 7.227 -12.062 1 51.91 1 VAL B O 1
ATOM 1371 N N . ALA B 1 2 ? -4.613 9.234 -12.758 1 58.28 2 ALA B N 1
ATOM 1372 C CA . ALA B 1 2 ? -5.656 10.039 -12.133 1 58.28 2 ALA B CA 1
ATOM 1373 C C . ALA B 1 2 ? -7.035 9.68 -12.68 1 58.28 2 ALA B C 1
ATOM 1375 O O . ALA B 1 2 ? -7.973 9.438 -11.914 1 58.28 2 ALA B O 1
ATOM 1376 N N . PRO B 1 3 ? -7.164 9.492 -13.906 1 60.59 3 PRO B N 1
ATOM 1377 C CA . PRO B 1 3 ? -8.5 9.156 -14.406 1 60.59 3 PRO B CA 1
ATOM 1378 C C . PRO B 1 3 ? -8.961 7.77 -13.953 1 60.59 3 PRO B C 1
ATOM 1380 O O . PRO B 1 3 ? -10.148 7.57 -13.68 1 60.59 3 PRO B O 1
ATOM 1383 N N . LEU B 1 4 ? -7.961 6.887 -13.875 1 64 4 LEU B N 1
ATOM 1384 C CA . LEU B 1 4 ? -8.305 5.539 -13.445 1 64 4 LEU B CA 1
ATOM 1385 C C . LEU B 1 4 ? -8.766 5.535 -11.992 1 64 4 LEU B C 1
ATOM 1387 O O . LEU B 1 4 ? -9.742 4.863 -11.648 1 64 4 LEU B O 1
ATOM 1391 N N . LEU B 1 5 ? -8.234 6.406 -11.219 1 72.88 5 LEU B N 1
ATOM 1392 C CA . LEU B 1 5 ? -8.539 6.441 -9.789 1 72.88 5 LEU B CA 1
ATOM 1393 C C . LEU B 1 5 ? -9.891 7.102 -9.547 1 72.88 5 LEU B C 1
ATOM 1395 O O . LEU B 1 5 ? -10.555 6.824 -8.547 1 72.88 5 LEU B O 1
ATOM 1399 N N . ALA B 1 6 ? -10.266 7.887 -10.547 1 76.12 6 ALA B N 1
ATOM 1400 C CA . ALA B 1 6 ? -11.508 8.648 -10.375 1 76.12 6 ALA B CA 1
ATOM 1401 C C . ALA B 1 6 ? -12.727 7.742 -10.531 1 76.12 6 ALA B C 1
ATOM 1403 O O . ALA B 1 6 ? -13.82 8.094 -10.086 1 76.12 6 ALA B O 1
ATOM 1404 N N . SER B 1 7 ? -12.508 6.633 -11.07 1 79.31 7 SER B N 1
ATOM 1405 C CA . SER B 1 7 ? -13.633 5.742 -11.328 1 79.31 7 SER B CA 1
ATOM 1406 C C . SER B 1 7 ? -13.953 4.875 -10.117 1 79.31 7 SER B C 1
ATOM 1408 O O . SER B 1 7 ? -15 4.23 -10.062 1 79.31 7 SER B O 1
ATOM 1410 N N . TYR B 1 8 ? -13.188 4.965 -9.133 1 83.12 8 TYR B N 1
ATOM 1411 C CA . TYR B 1 8 ? -13.398 4.164 -7.934 1 83.12 8 TYR B CA 1
ATOM 1412 C C . TYR B 1 8 ? -14.016 5 -6.82 1 83.12 8 TYR B C 1
ATOM 1414 O O . TYR B 1 8 ? -13.695 6.184 -6.676 1 83.12 8 TYR B O 1
ATOM 1422 N N . ASP B 1 9 ? -14.883 4.367 -6.035 1 86.81 9 ASP B N 1
ATOM 1423 C CA . ASP B 1 9 ? -15.547 5.082 -4.949 1 86.81 9 ASP B CA 1
ATOM 1424 C C . ASP B 1 9 ? -14.547 5.461 -3.855 1 86.81 9 ASP B C 1
ATOM 1426 O O . ASP B 1 9 ? -14.586 6.578 -3.336 1 86.81 9 ASP B O 1
ATOM 1430 N N . VAL B 1 10 ? -13.711 4.492 -3.516 1 88.94 10 VAL B N 1
ATOM 1431 C CA . VAL B 1 10 ? -12.672 4.703 -2.512 1 88.94 10 VAL B CA 1
ATOM 1432 C C . VAL B 1 10 ? -11.32 4.293 -3.076 1 88.94 10 VAL B C 1
ATOM 1434 O O . VAL B 1 10 ? -11.195 3.256 -3.732 1 88.94 10 VAL B O 1
ATOM 1437 N N . VAL B 1 11 ? -10.352 5.164 -2.863 1 89.12 11 VAL B N 1
ATOM 1438 C CA . VAL B 1 11 ? -8.984 4.898 -3.305 1 89.12 11 VAL B CA 1
ATOM 1439 C C . VAL B 1 11 ? -8.039 4.918 -2.105 1 89.12 11 VAL B C 1
ATOM 1441 O O . VAL B 1 11 ? -8.062 5.855 -1.304 1 89.12 11 VAL B O 1
ATOM 1444 N N . LEU B 1 12 ? -7.301 3.863 -1.942 1 89.06 12 LEU B N 1
ATOM 1445 C CA . LEU B 1 12 ? -6.156 3.836 -1.035 1 89.06 12 LEU B CA 1
ATOM 1446 C C . LEU B 1 12 ? -4.852 3.682 -1.811 1 89.06 12 LEU B C 1
ATOM 1448 O O . LEU B 1 12 ? -4.711 2.764 -2.619 1 89.06 12 LEU B O 1
ATOM 1452 N N . TRP B 1 13 ? -3.992 4.68 -1.62 1 88.06 13 TRP B N 1
ATOM 1453 C CA . TRP B 1 13 ? -2.697 4.73 -2.289 1 88.06 13 TRP B CA 1
ATOM 1454 C C . TRP B 1 13 ? -1.558 4.645 -1.279 1 88.06 13 TRP B C 1
ATOM 1456 O O . TRP B 1 13 ? -1.471 5.465 -0.363 1 88.06 13 TRP B O 1
ATOM 1466 N N . GLY B 1 14 ? -0.713 3.598 -1.453 1 87.19 14 GLY B N 1
ATOM 1467 C CA . GLY B 1 14 ? 0.361 3.488 -0.479 1 87.19 14 GLY B CA 1
ATOM 1468 C C . GLY B 1 14 ? 1.658 2.977 -1.077 1 87.19 14 GLY B C 1
ATOM 1469 O O . GLY B 1 14 ? 1.659 2.4 -2.168 1 87.19 14 GLY B O 1
ATOM 1470 N N . GLY B 1 15 ? 2.791 3.264 -0.338 1 86.38 15 GLY B N 1
ATOM 1471 C CA . GLY B 1 15 ? 4.102 2.785 -0.751 1 86.38 15 GLY B CA 1
ATOM 1472 C C . GLY B 1 15 ? 5.23 3.723 -0.362 1 86.38 15 GLY B C 1
ATOM 1473 O O . GLY B 1 15 ? 5.031 4.645 0.431 1 86.38 15 GLY B O 1
ATOM 1474 N N . ASP B 1 16 ? 6.355 3.373 -0.848 1 87.19 16 ASP B N 1
ATOM 1475 C CA . ASP B 1 16 ? 7.504 4.273 -0.753 1 87.19 16 ASP B CA 1
ATOM 1476 C C . ASP B 1 16 ? 7.484 5.305 -1.876 1 87.19 16 ASP B C 1
ATOM 1478 O O . ASP B 1 16 ? 7.816 4.996 -3.02 1 87.19 16 ASP B O 1
ATOM 1482 N N . LEU B 1 17 ? 7.141 6.539 -1.556 1 87.62 17 LEU B N 1
ATOM 1483 C CA . LEU B 1 17 ? 6.961 7.562 -2.578 1 87.62 17 LEU B CA 1
ATOM 1484 C C . LEU B 1 17 ? 8.242 8.359 -2.787 1 87.62 17 LEU B C 1
ATOM 1486 O O . LEU B 1 17 ? 8.367 9.102 -3.762 1 87.62 17 LEU B O 1
ATOM 1490 N N . ASN B 1 18 ? 9.188 8.211 -1.927 1 88.88 18 ASN B N 1
ATOM 1491 C CA . ASN B 1 18 ? 10.555 8.703 -2.064 1 88.88 18 ASN B CA 1
ATOM 1492 C C . ASN B 1 18 ? 10.594 10.227 -2.086 1 88.88 18 ASN B C 1
ATOM 1494 O O . ASN B 1 18 ? 11.383 10.82 -2.828 1 88.88 18 ASN B O 1
ATOM 1498 N N . TYR B 1 19 ? 9.695 10.914 -1.399 1 93.69 19 TYR B N 1
ATOM 1499 C CA . TYR B 1 19 ? 9.781 12.352 -1.145 1 93.69 19 TYR B CA 1
ATOM 1500 C C . TYR B 1 19 ? 10.625 12.641 0.091 1 93.69 19 TYR B C 1
ATOM 1502 O O . TYR B 1 19 ? 10.648 11.844 1.033 1 93.69 19 TYR B O 1
ATOM 1510 N N . ARG B 1 20 ? 11.234 13.82 0.049 1 96.38 20 ARG B N 1
ATOM 1511 C CA . ARG B 1 20 ? 12.148 14.141 1.139 1 96.38 20 ARG B CA 1
ATOM 1512 C C . ARG B 1 20 ? 11.664 15.359 1.922 1 96.38 20 ARG B C 1
ATOM 1514 O O . ARG B 1 20 ? 10.82 16.109 1.442 1 96.38 20 ARG B O 1
ATOM 1521 N N . ILE B 1 21 ? 12.141 15.383 3.135 1 97.88 21 ILE B N 1
ATOM 1522 C CA . ILE B 1 21 ? 12.062 16.641 3.871 1 97.88 21 ILE B CA 1
ATOM 1523 C C . ILE B 1 21 ? 13.164 17.578 3.395 1 97.88 21 ILE B C 1
ATOM 1525 O O . ILE B 1 21 ? 14.328 17.188 3.297 1 97.88 21 ILE B O 1
ATOM 1529 N N . GLN B 1 22 ? 12.75 18.75 3.115 1 97.31 22 GLN B N 1
ATOM 1530 C CA . GLN B 1 22 ? 13.734 19.719 2.639 1 97.31 22 GLN B CA 1
ATOM 1531 C C . GLN B 1 22 ? 14.695 20.125 3.754 1 97.31 22 GLN B C 1
ATOM 1533 O O . GLN B 1 22 ? 14.266 20.562 4.824 1 97.31 22 GLN B O 1
ATOM 1538 N N . GLY B 1 23 ? 15.953 20 3.596 1 96.44 23 GLY B N 1
ATOM 1539 C CA . GLY B 1 23 ? 17.016 20.281 4.547 1 96.44 23 GLY B CA 1
ATOM 1540 C C . GLY B 1 23 ? 18.234 19.391 4.379 1 96.44 23 GLY B C 1
ATOM 1541 O O . GLY B 1 23 ? 18.406 18.766 3.326 1 96.44 23 GLY B O 1
ATOM 1542 N N . THR B 1 24 ? 19.125 19.453 5.324 1 96.44 24 THR B N 1
ATOM 1543 C CA . THR B 1 24 ? 20.25 18.547 5.363 1 96.44 24 THR B CA 1
ATOM 1544 C C . THR B 1 24 ? 20 17.406 6.348 1 96.44 24 THR B C 1
ATOM 1546 O O . THR B 1 24 ? 19.172 17.531 7.25 1 96.44 24 THR B O 1
ATOM 1549 N N . PRO B 1 25 ? 20.688 16.312 6.121 1 96.88 25 PRO B N 1
ATOM 1550 C CA . PRO B 1 25 ? 20.5 15.195 7.047 1 96.88 25 PRO B CA 1
ATOM 1551 C C . PRO B 1 25 ? 20.703 15.602 8.508 1 96.88 25 PRO B C 1
ATOM 1553 O O . PRO B 1 25 ? 19.922 15.211 9.375 1 96.88 25 PRO B O 1
ATOM 1556 N N . GLU B 1 26 ? 21.703 16.438 8.766 1 96.25 26 GLU B N 1
ATOM 1557 C CA . GLU B 1 26 ? 22.031 16.828 10.133 1 96.25 26 GLU B CA 1
ATOM 1558 C C . GLU B 1 26 ? 20.938 17.703 10.727 1 96.25 26 GLU B C 1
ATOM 1560 O O . GLU B 1 26 ? 20.547 17.531 11.883 1 96.25 26 GLU B O 1
ATOM 1565 N N . VAL B 1 27 ? 20.5 18.625 9.961 1 96.56 27 VAL B N 1
ATOM 1566 C CA . VAL B 1 27 ? 19.469 19.547 10.445 1 96.56 27 VAL B CA 1
ATOM 1567 C C . VAL B 1 27 ? 18.172 18.781 10.703 1 96.56 27 VAL B C 1
ATOM 1569 O O . VAL B 1 27 ? 17.547 18.969 11.742 1 96.56 27 VAL B O 1
ATOM 1572 N N . VAL B 1 28 ? 17.75 17.953 9.781 1 97.38 28 VAL B N 1
ATOM 1573 C CA . VAL B 1 28 ? 16.5 17.203 9.914 1 97.38 28 VAL B CA 1
ATOM 1574 C C . VAL B 1 28 ? 16.594 16.281 11.117 1 97.38 28 VAL B C 1
ATOM 1576 O O . VAL B 1 28 ? 15.648 16.172 11.906 1 97.38 28 VAL B O 1
ATOM 1579 N N . ARG B 1 29 ? 17.734 15.641 11.25 1 95.81 29 ARG B N 1
ATOM 1580 C CA . ARG B 1 29 ? 17.922 14.781 12.422 1 95.81 29 ARG B CA 1
ATOM 1581 C C . ARG B 1 29 ? 17.75 15.57 13.711 1 95.81 29 ARG B C 1
ATOM 1583 O O . ARG B 1 29 ? 17.109 15.102 14.656 1 95.81 29 ARG B O 1
ATOM 1590 N N . HIS B 1 30 ? 18.375 16.688 13.773 1 96.31 30 HIS B N 1
ATOM 1591 C CA . HIS B 1 30 ? 18.281 17.547 14.945 1 96.31 30 HIS B CA 1
ATOM 1592 C C . HIS B 1 30 ? 16.828 17.922 15.234 1 96.31 30 HIS B C 1
ATOM 1594 O O . HIS B 1 30 ? 16.391 17.891 16.391 1 96.31 30 HIS B O 1
ATOM 1600 N N . LEU B 1 31 ? 16.094 18.328 14.195 1 96.81 31 LEU B N 1
ATOM 1601 C CA . LEU B 1 31 ? 14.695 18.688 14.344 1 96.81 31 LEU B CA 1
ATOM 1602 C C . LEU B 1 31 ? 13.875 17.516 14.867 1 96.81 31 LEU B C 1
ATOM 1604 O O . LEU B 1 31 ? 12.977 17.703 15.695 1 96.81 31 LEU B O 1
ATOM 1608 N N . VAL B 1 32 ? 14.141 16.281 14.438 1 95.56 32 VAL B N 1
ATOM 1609 C CA . VAL B 1 32 ? 13.453 15.086 14.906 1 95.56 32 VAL B CA 1
ATOM 1610 C C . VAL B 1 32 ? 13.734 14.875 16.391 1 95.56 32 VAL B C 1
ATOM 1612 O O . VAL B 1 32 ? 12.812 14.664 17.188 1 95.56 32 VAL B O 1
ATOM 1615 N N . GLU B 1 33 ? 14.984 14.984 16.734 1 94.38 33 GLU B N 1
ATOM 1616 C CA . GLU B 1 33 ? 15.422 14.719 18.094 1 94.38 33 GLU B CA 1
ATOM 1617 C C . GLU B 1 33 ? 14.844 15.75 19.062 1 94.38 33 GLU B C 1
ATOM 1619 O O . GLU B 1 33 ? 14.586 15.438 20.234 1 94.38 33 GLU B O 1
ATOM 1624 N N . THR B 1 34 ? 14.641 16.906 18.594 1 95.75 34 THR B N 1
ATOM 1625 C CA . THR B 1 34 ? 14.18 17.984 19.469 1 95.75 34 THR B CA 1
ATOM 1626 C C . THR B 1 34 ? 12.656 18.109 19.406 1 95.75 34 THR B C 1
ATOM 1628 O O . THR B 1 34 ? 12.078 19 20.031 1 95.75 34 THR B O 1
ATOM 1631 N N . GLY B 1 35 ? 12.023 17.312 18.562 1 94 35 GLY B N 1
ATOM 1632 C CA . GLY B 1 35 ? 10.57 17.25 18.531 1 94 35 GLY B CA 1
ATOM 1633 C C . GLY B 1 35 ? 9.953 18.422 17.797 1 94 35 GLY B C 1
ATOM 1634 O O . GLY B 1 35 ? 8.867 18.891 18.156 1 94 35 GLY B O 1
ATOM 1635 N N . MET B 1 36 ? 10.633 19 16.859 1 94.88 36 MET B N 1
ATOM 1636 C CA . MET B 1 36 ? 10.117 20.125 16.078 1 94.88 36 MET B CA 1
ATOM 1637 C C . MET B 1 36 ? 9.297 19.641 14.891 1 94.88 36 MET B C 1
ATOM 1639 O O . MET B 1 36 ? 9.625 19.938 13.742 1 94.88 36 MET B O 1
ATOM 1643 N N . ALA B 1 37 ? 8.25 18.953 15.188 1 92.81 37 ALA B N 1
ATOM 1644 C CA . ALA B 1 37 ? 7.426 18.266 14.195 1 92.81 37 ALA B CA 1
ATOM 1645 C C . ALA B 1 37 ? 6.84 19.25 13.188 1 92.81 37 ALA B C 1
ATOM 1647 O O . ALA B 1 37 ? 6.758 18.953 12 1 92.81 37 ALA B O 1
ATOM 1648 N N . GLU B 1 38 ? 6.457 20.422 13.688 1 95.5 38 GLU B N 1
ATOM 1649 C CA . GLU B 1 38 ? 5.832 21.422 12.812 1 95.5 38 GLU B CA 1
ATOM 1650 C C . GLU B 1 38 ? 6.793 21.875 11.719 1 95.5 38 GLU B C 1
ATOM 1652 O O . GLU B 1 38 ? 6.387 22.047 10.57 1 95.5 38 GLU B O 1
ATOM 1657 N N . VAL B 1 39 ? 7.98 22.062 12.102 1 97 39 VAL B N 1
ATOM 1658 C CA . VAL B 1 39 ? 8.984 22.5 11.141 1 97 39 VAL B CA 1
ATOM 1659 C C . VAL B 1 39 ? 9.227 21.391 10.117 1 97 39 VAL B C 1
ATOM 1661 O O . VAL B 1 39 ? 9.336 21.656 8.914 1 97 39 VAL B O 1
ATOM 1664 N N . LEU B 1 40 ? 9.297 20.188 10.578 1 97.69 40 LEU B N 1
ATOM 1665 C CA . LEU B 1 40 ? 9.477 19.047 9.68 1 97.69 40 LEU B CA 1
ATOM 1666 C C . LEU B 1 40 ? 8.328 18.953 8.68 1 97.69 40 LEU B C 1
ATOM 1668 O O . LEU B 1 40 ? 8.555 18.797 7.48 1 97.69 40 LEU B O 1
ATOM 1672 N N . HIS B 1 41 ? 7.133 19.125 9.172 1 96.88 41 HIS B N 1
ATOM 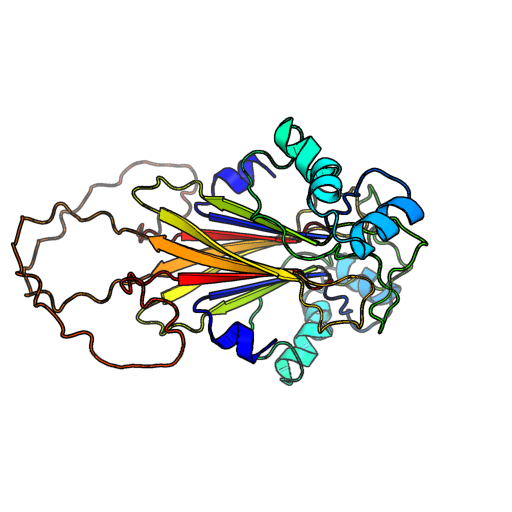1673 C CA . HIS B 1 41 ? 5.945 19.031 8.328 1 96.88 41 HIS B CA 1
ATOM 1674 C C . HIS B 1 41 ? 5.934 20.156 7.285 1 96.88 41 HIS B C 1
ATOM 1676 O O . HIS B 1 41 ? 5.555 19.922 6.133 1 96.88 41 HIS B O 1
ATOM 1682 N N . ALA B 1 42 ? 6.32 21.297 7.715 1 96.88 42 ALA B N 1
ATOM 1683 C CA . ALA B 1 42 ? 6.305 22.469 6.828 1 96.88 42 ALA B CA 1
ATOM 1684 C C . ALA B 1 42 ? 7.293 22.297 5.68 1 96.88 42 ALA B C 1
ATOM 1686 O O . ALA B 1 42 ? 7.172 22.953 4.645 1 96.88 42 ALA B O 1
ATOM 1687 N N . ASN B 1 43 ? 8.234 21.391 5.816 1 97.94 43 ASN B N 1
ATOM 1688 C CA . ASN B 1 43 ? 9.281 21.219 4.809 1 97.94 43 ASN B CA 1
ATOM 1689 C C . ASN B 1 43 ? 9.156 19.875 4.098 1 97.94 43 ASN B C 1
ATOM 1691 O O . ASN B 1 43 ? 10.078 19.453 3.389 1 97.94 43 ASN B O 1
ATOM 1695 N N . ASP B 1 44 ? 8.047 19.25 4.32 1 98.06 44 ASP B N 1
ATOM 1696 C CA . ASP B 1 44 ? 7.781 17.984 3.648 1 98.06 44 ASP B CA 1
ATOM 1697 C C . ASP B 1 44 ? 7.445 18.203 2.176 1 98.06 44 ASP B C 1
ATOM 1699 O O . ASP B 1 44 ? 6.391 18.75 1.851 1 98.06 44 ASP B O 1
ATOM 1703 N N . GLN B 1 45 ? 8.289 17.703 1.33 1 97.75 45 GLN B N 1
ATOM 1704 C CA . GLN B 1 45 ? 8.203 17.938 -0.108 1 97.75 45 GLN B CA 1
ATOM 1705 C C . GLN B 1 45 ? 6.863 17.453 -0.663 1 97.75 45 GLN B C 1
ATOM 1707 O O . GLN B 1 45 ? 6.27 18.125 -1.512 1 97.75 45 GLN B O 1
ATOM 1712 N N . LEU B 1 46 ? 6.418 16.266 -0.247 1 96.56 46 LEU B N 1
ATOM 1713 C CA . LEU B 1 46 ? 5.148 15.773 -0.762 1 96.56 46 LEU B CA 1
ATOM 1714 C C . LEU B 1 46 ? 4.008 16.719 -0.414 1 96.56 46 LEU B C 1
ATOM 1716 O O . LEU B 1 46 ? 3.211 17.078 -1.281 1 96.56 46 LEU B O 1
ATOM 1720 N N . ARG B 1 47 ? 3.953 17.094 0.817 1 96.94 47 ARG B N 1
ATOM 1721 C CA . ARG B 1 47 ? 2.893 17.984 1.264 1 96.94 47 ARG B CA 1
ATOM 1722 C C . ARG B 1 47 ? 2.92 19.297 0.485 1 96.94 47 ARG B C 1
ATOM 1724 O O . ARG B 1 47 ? 1.873 19.812 0.083 1 96.94 47 ARG B O 1
ATOM 1731 N N . LEU B 1 48 ? 4.09 19.797 0.343 1 97.44 48 LEU B N 1
ATOM 1732 C CA . LEU B 1 48 ? 4.25 21.062 -0.376 1 97.44 48 LEU B CA 1
ATOM 1733 C C . LEU B 1 48 ? 3.76 20.938 -1.814 1 97.44 48 LEU B C 1
ATOM 1735 O O . LEU B 1 48 ? 3.033 21.797 -2.307 1 97.44 48 LEU B O 1
ATOM 1739 N N . GLN B 1 49 ? 4.082 19.875 -2.48 1 96.62 49 GLN B N 1
ATOM 1740 C CA . GLN B 1 49 ? 3.705 19.672 -3.877 1 96.62 49 GLN B CA 1
ATOM 1741 C C . GLN B 1 49 ? 2.213 19.375 -4.008 1 96.62 49 GLN B C 1
ATOM 1743 O O . GLN B 1 49 ? 1.575 19.797 -4.977 1 96.62 49 GLN B O 1
ATOM 1748 N N . MET B 1 50 ? 1.681 18.672 -3.064 1 95.44 50 MET B N 1
ATOM 1749 C CA . MET B 1 50 ? 0.246 18.391 -3.074 1 95.44 50 MET B CA 1
ATOM 1750 C C . MET B 1 50 ? -0.551 19.688 -2.904 1 95.44 50 MET B C 1
ATOM 1752 O O . MET B 1 50 ? -1.554 19.891 -3.59 1 95.44 50 MET B O 1
ATOM 1756 N N . ARG B 1 51 ? -0.135 20.516 -1.987 1 95.75 51 ARG B N 1
ATOM 1757 C CA . ARG B 1 51 ? -0.811 21.781 -1.734 1 95.75 51 ARG B CA 1
ATOM 1758 C C . ARG B 1 51 ? -0.816 22.656 -2.982 1 95.75 51 ARG B C 1
ATOM 1760 O O . ARG B 1 51 ? -1.779 23.391 -3.234 1 95.75 51 ARG B O 1
ATOM 1767 N N . LYS B 1 52 ? 0.182 22.5 -3.787 1 96.12 52 LYS B N 1
ATOM 1768 C CA . LYS B 1 52 ? 0.294 23.281 -5.023 1 96.12 52 LYS B CA 1
ATOM 1769 C C . LYS B 1 52 ? -0.497 22.625 -6.152 1 96.12 52 LYS B C 1
ATOM 1771 O O . LYS B 1 52 ? -0.577 23.156 -7.258 1 96.12 52 LYS B O 1
ATOM 1776 N N . GLY B 1 53 ? -0.977 21.453 -5.906 1 93.62 53 GLY B N 1
ATOM 1777 C CA . GLY B 1 53 ? -1.767 20.75 -6.898 1 93.62 53 GLY B CA 1
ATOM 1778 C C . GLY B 1 53 ? -0.925 20.109 -7.988 1 93.62 53 GLY B C 1
ATOM 1779 O O . GLY B 1 53 ? -1.426 19.812 -9.078 1 93.62 53 GLY B O 1
ATOM 1780 N N . LYS B 1 54 ? 0.317 19.828 -7.746 1 93.75 54 LYS B N 1
ATOM 1781 C CA . LYS B 1 54 ? 1.23 19.328 -8.766 1 93.75 54 LYS B CA 1
ATOM 1782 C C . LYS B 1 54 ? 1.194 17.797 -8.828 1 93.75 54 LYS B C 1
ATOM 1784 O O . LYS B 1 54 ? 1.432 17.219 -9.883 1 93.75 54 LYS B O 1
ATOM 1789 N N . VAL B 1 55 ? 0.978 17.219 -7.68 1 89.94 55 VAL B N 1
ATOM 1790 C CA . VAL B 1 55 ? 1.035 15.758 -7.648 1 89.94 55 VAL B CA 1
ATOM 1791 C C . VAL B 1 55 ? -0.163 15.211 -6.875 1 89.94 55 VAL B C 1
ATOM 1793 O O . VAL B 1 55 ? -0.739 15.906 -6.035 1 89.94 55 VAL B O 1
ATOM 1796 N N . LEU B 1 56 ? -0.552 13.992 -7.16 1 89.38 56 LEU B N 1
ATOM 1797 C CA . LEU B 1 56 ? -1.529 13.195 -6.426 1 89.38 56 LEU B CA 1
ATOM 1798 C C . LEU B 1 56 ? -2.805 14 -6.18 1 89.38 56 LEU B C 1
ATOM 1800 O O . LEU B 1 56 ? -3.303 14.047 -5.055 1 89.38 56 LEU B O 1
ATOM 1804 N N . GLN B 1 57 ? -3.254 14.609 -7.215 1 91.44 57 GLN B N 1
ATOM 1805 C CA . GLN B 1 57 ? -4.473 15.406 -7.117 1 91.44 57 GLN B CA 1
ATOM 1806 C C . GLN B 1 57 ? -5.664 14.539 -6.719 1 91.44 57 GLN B C 1
ATOM 1808 O O . GLN B 1 57 ? -5.84 13.438 -7.246 1 91.44 57 GLN B O 1
ATOM 1813 N N . GLY B 1 58 ? -6.418 15.023 -5.75 1 89.56 58 GLY B N 1
ATOM 1814 C CA . GLY B 1 58 ? -7.609 14.305 -5.324 1 89.56 58 GLY B CA 1
ATOM 1815 C C . GLY B 1 58 ? -7.363 13.398 -4.137 1 89.56 58 GLY B C 1
ATOM 1816 O O . GLY B 1 58 ? -8.312 12.938 -3.494 1 89.56 58 GLY B O 1
ATOM 1817 N N . LEU B 1 59 ? -6.133 13.133 -3.883 1 91.88 59 LEU B N 1
ATOM 1818 C CA . LEU B 1 59 ? -5.801 12.281 -2.748 1 91.88 59 LEU B CA 1
ATOM 1819 C C . LEU B 1 59 ? -5.488 13.109 -1.511 1 91.88 59 LEU B C 1
ATOM 1821 O O . LEU B 1 59 ? -5.012 14.242 -1.625 1 91.88 59 LEU B O 1
ATOM 1825 N N . GLU B 1 60 ? -5.793 12.516 -0.371 1 94.62 60 GLU B N 1
ATOM 1826 C CA . GLU B 1 60 ? -5.504 13.133 0.918 1 94.62 60 GLU B CA 1
ATOM 1827 C C . GLU B 1 60 ? -4.691 12.203 1.812 1 94.62 60 GLU B C 1
ATOM 1829 O O . GLU B 1 60 ? -4.707 10.984 1.62 1 94.62 60 GLU B O 1
ATOM 1834 N N . GLU B 1 61 ? -4.043 12.812 2.729 1 95.38 61 GLU B N 1
ATOM 1835 C CA . GLU B 1 61 ? -3.268 12.055 3.711 1 95.38 61 GLU B CA 1
ATOM 1836 C C . GLU B 1 61 ? -3.646 12.453 5.133 1 95.38 61 GLU B C 1
ATOM 1838 O O . GLU B 1 61 ? -3.863 13.633 5.418 1 95.38 61 GLU B O 1
ATOM 1843 N N . GLN B 1 62 ? -3.723 11.398 5.98 1 95.44 62 GLN B N 1
ATOM 1844 C CA . GLN B 1 62 ? -3.93 11.688 7.398 1 95.44 62 GLN B CA 1
ATOM 1845 C C . GLN B 1 62 ? -2.732 12.43 7.988 1 95.44 62 GLN B C 1
ATOM 1847 O O . GLN B 1 62 ? -1.611 12.297 7.496 1 95.44 62 GLN B O 1
ATOM 1852 N N . ALA B 1 63 ? -3.033 13.18 9.062 1 95.81 63 ALA B N 1
ATOM 1853 C CA . ALA B 1 63 ? -1.954 13.914 9.719 1 95.81 63 ALA B CA 1
ATOM 1854 C C . ALA B 1 63 ? -0.872 12.969 10.219 1 95.81 63 ALA B C 1
ATOM 1856 O O . ALA B 1 63 ? -1.176 11.922 10.797 1 95.81 63 ALA B O 1
ATOM 1857 N N . ILE B 1 64 ? 0.327 13.367 10.008 1 96.44 64 ILE B N 1
ATOM 1858 C CA . ILE B 1 64 ? 1.466 12.555 10.422 1 96.44 64 ILE B CA 1
ATOM 1859 C C . ILE B 1 64 ? 1.9 12.953 11.836 1 96.44 64 ILE B C 1
ATOM 1861 O O . ILE B 1 64 ? 2.221 14.117 12.086 1 96.44 64 ILE B O 1
ATOM 1865 N N . HIS B 1 65 ? 1.899 11.953 12.719 1 95.31 65 HIS B N 1
ATOM 1866 C CA . HIS B 1 65 ? 2.326 12.219 14.086 1 95.31 65 HIS B CA 1
ATOM 1867 C C . HIS B 1 65 ? 3.439 11.266 14.508 1 95.31 65 HIS B C 1
ATOM 1869 O O . HIS B 1 65 ? 3.631 11.016 15.703 1 95.31 65 HIS B O 1
ATOM 1875 N N . PHE B 1 66 ? 4.062 10.625 13.633 1 94.38 66 PHE B N 1
ATOM 1876 C CA . PHE B 1 66 ? 5.188 9.727 13.852 1 94.38 66 PHE B CA 1
ATOM 1877 C C . PHE B 1 66 ? 6.441 10.242 13.156 1 94.38 66 PHE B C 1
ATOM 1879 O O . PHE B 1 66 ? 6.355 11.039 12.227 1 94.38 66 PHE B O 1
ATOM 1886 N N . PRO B 1 67 ? 7.602 9.82 13.609 1 95.12 67 PRO B N 1
ATOM 1887 C CA . PRO B 1 67 ? 8.836 10.32 13.008 1 95.12 67 PRO B CA 1
ATOM 1888 C C . PRO B 1 67 ? 9.047 9.805 11.586 1 95.12 67 PRO B C 1
ATOM 1890 O O . PRO B 1 67 ? 8.328 8.914 11.133 1 95.12 67 PRO B O 1
ATOM 1893 N N . PRO B 1 68 ? 9.984 10.438 10.898 1 96.12 68 PRO B N 1
ATOM 1894 C CA . PRO B 1 68 ? 10.328 9.953 9.562 1 96.12 68 PRO B CA 1
ATOM 1895 C C . PRO B 1 68 ? 10.523 8.438 9.523 1 96.12 68 PRO B C 1
ATOM 1897 O O . PRO B 1 68 ? 11.055 7.852 10.469 1 96.12 68 PRO B O 1
ATOM 1900 N N . THR B 1 69 ? 10.141 7.855 8.391 1 93.94 69 THR B N 1
ATOM 1901 C CA . THR B 1 69 ? 10.133 6.398 8.289 1 93.94 69 THR B CA 1
ATOM 1902 C C . THR B 1 69 ? 11.398 5.902 7.602 1 93.94 69 THR B C 1
ATOM 1904 O O . THR B 1 69 ? 11.625 4.695 7.504 1 93.94 69 THR B O 1
ATOM 1907 N N . PHE B 1 70 ? 12.172 6.754 7.082 1 92.81 70 PHE B N 1
ATOM 1908 C CA . PHE B 1 70 ? 13.359 6.441 6.293 1 92.81 70 PHE B CA 1
ATOM 1909 C C . PHE B 1 70 ? 14.43 7.504 6.492 1 92.81 70 PHE B C 1
ATOM 1911 O O . PHE B 1 70 ? 14.125 8.688 6.645 1 92.81 70 PHE B O 1
ATOM 1918 N N . LYS B 1 71 ? 15.664 7.234 6.469 1 94.12 71 LYS B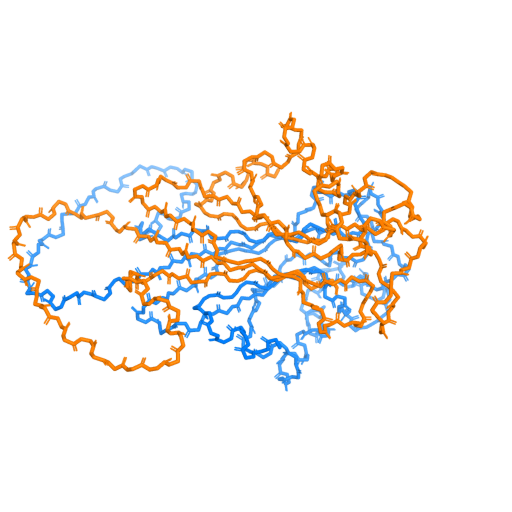 N 1
ATOM 1919 C CA . LYS B 1 71 ? 16.391 5.973 6.375 1 94.12 71 LYS B CA 1
ATOM 1920 C C . LYS B 1 71 ? 16.953 5.559 7.734 1 94.12 71 LYS B C 1
ATOM 1922 O O . LYS B 1 71 ? 17.672 6.324 8.375 1 94.12 71 LYS B O 1
ATOM 1927 N N . TYR B 1 72 ? 16.594 4.383 8.109 1 93.38 72 TYR B N 1
ATOM 1928 C CA . TYR B 1 72 ? 17.125 3.82 9.352 1 93.38 72 TYR B CA 1
ATOM 1929 C C . TYR B 1 72 ? 18.297 2.889 9.07 1 93.38 72 TYR B C 1
ATOM 1931 O O . TYR B 1 72 ? 18.406 2.346 7.969 1 93.38 72 TYR B O 1
ATOM 1939 N N . VAL B 1 73 ? 19.188 2.803 10.047 1 94.06 73 VAL B N 1
ATOM 1940 C CA . VAL B 1 73 ? 20.109 1.673 10.039 1 94.06 73 VAL B CA 1
ATOM 1941 C C . VAL B 1 73 ? 19.344 0.38 10.32 1 94.06 73 VAL B C 1
ATOM 1943 O O . VAL B 1 73 ? 18.594 0.298 11.289 1 94.06 73 VAL B O 1
ATOM 1946 N N . ALA B 1 74 ? 19.516 -0.593 9.445 1 89.75 74 ALA B N 1
ATOM 1947 C CA . ALA B 1 74 ? 18.797 -1.853 9.617 1 89.75 74 ALA B CA 1
ATOM 1948 C C . ALA B 1 74 ? 19.047 -2.447 11 1 89.75 74 ALA B C 1
ATOM 1950 O O . ALA B 1 74 ? 20.172 -2.42 11.5 1 89.75 74 ALA B O 1
ATOM 1951 N N . HIS B 1 75 ? 17.984 -2.924 11.609 1 92.62 75 HIS B N 1
ATOM 1952 C CA . HIS B 1 75 ? 18 -3.564 12.922 1 92.62 75 HIS B CA 1
ATOM 1953 C C . HIS B 1 75 ? 18.406 -2.578 14.016 1 92.62 75 HIS B C 1
ATOM 1955 O O . HIS B 1 75 ? 19.125 -2.938 14.953 1 92.62 75 HIS B O 1
ATOM 1961 N N . SER B 1 76 ? 18.062 -1.306 13.758 1 92.19 76 SER B N 1
ATOM 1962 C CA . SER B 1 76 ? 18.328 -0.238 14.719 1 92.19 76 SER B CA 1
ATOM 1963 C C . SER B 1 76 ? 17.234 0.818 14.695 1 92.19 76 SER B C 1
ATOM 1965 O O . SER B 1 76 ? 16.359 0.795 13.828 1 92.19 76 SER B O 1
ATOM 1967 N N . GLU B 1 77 ? 17.281 1.623 15.727 1 91.75 77 GLU B N 1
ATOM 1968 C CA . GLU B 1 77 ? 16.359 2.744 15.797 1 91.75 77 GLU B CA 1
ATOM 1969 C C . GLU B 1 77 ? 17.031 4.051 15.398 1 91.75 77 GLU B C 1
ATOM 1971 O O . GLU B 1 77 ? 16.438 5.125 15.516 1 91.75 77 GLU B O 1
ATOM 1976 N N . GLU B 1 78 ? 18.219 3.91 14.898 1 93.81 78 GLU B N 1
ATOM 1977 C CA . GLU B 1 78 ? 18.984 5.102 14.539 1 93.81 78 GLU B CA 1
ATOM 1978 C C . GLU B 1 78 ? 18.844 5.422 13.055 1 93.81 78 GLU B C 1
ATOM 1980 O O . GLU B 1 78 ? 18.828 4.512 12.219 1 93.81 78 GLU B O 1
ATOM 1985 N N . TYR B 1 79 ? 18.797 6.637 12.781 1 94.94 79 TYR B N 1
ATOM 1986 C CA . TYR B 1 79 ? 18.797 7.043 11.383 1 94.94 79 TYR B CA 1
ATOM 1987 C C . TYR B 1 79 ? 20.172 6.887 10.773 1 94.94 79 TYR B C 1
ATOM 1989 O O . TYR B 1 79 ? 21.188 7.164 11.422 1 94.94 79 TYR B O 1
ATOM 1997 N N . SER B 1 80 ? 20.062 6.504 9.461 1 93.12 80 SER B N 1
ATOM 1998 C CA . SER B 1 80 ? 21.266 6.574 8.641 1 93.12 80 SER B CA 1
ATOM 1999 C C . SER B 1 80 ? 21.469 7.973 8.07 1 93.12 80 SER B C 1
ATOM 2001 O O . SER B 1 80 ? 20.531 8.562 7.523 1 93.12 80 SER B O 1
ATOM 2003 N N . LEU B 1 81 ? 22.438 8.688 8.352 1 91.06 81 LEU B N 1
ATOM 2004 C CA . LEU B 1 81 ? 22.656 10.047 7.859 1 91.06 81 LEU B CA 1
ATOM 2005 C C . LEU B 1 81 ? 23.203 10.031 6.441 1 91.06 81 LEU B C 1
ATOM 2007 O O . LEU B 1 81 ? 23.578 11.078 5.902 1 91.06 81 LEU B O 1
ATOM 2011 N N . LYS B 1 82 ? 23.125 8.859 5.812 1 94.06 82 LYS B N 1
ATOM 2012 C CA . LYS B 1 82 ? 23.453 8.766 4.391 1 94.06 82 LYS B CA 1
ATOM 2013 C C . LYS B 1 82 ? 22.359 9.406 3.531 1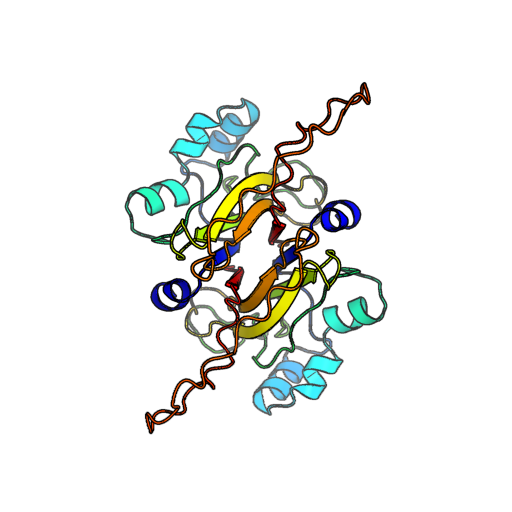 94.06 82 LYS B C 1
ATOM 2015 O O . LYS B 1 82 ? 22.609 9.758 2.377 1 94.06 82 LYS B O 1
ATOM 2020 N N . ARG B 1 83 ? 21.25 9.508 4.129 1 95.5 83 ARG B N 1
ATOM 2021 C CA . ARG B 1 83 ? 20.094 10.156 3.508 1 95.5 83 ARG B CA 1
ATOM 2022 C C . ARG B 1 83 ? 19.391 11.086 4.496 1 95.5 83 ARG B C 1
ATOM 2024 O O . ARG B 1 83 ? 19.531 10.922 5.711 1 95.5 83 ARG B O 1
ATOM 2031 N N . ILE B 1 84 ? 18.688 12 3.965 1 97.06 84 ILE B N 1
ATOM 2032 C CA . ILE B 1 84 ? 17.875 12.852 4.816 1 97.06 84 ILE B CA 1
ATOM 2033 C C . ILE B 1 84 ? 16.703 12.047 5.387 1 97.06 84 ILE B C 1
ATOM 2035 O O . ILE B 1 84 ? 15.883 11.516 4.637 1 97.06 84 ILE B O 1
ATOM 2039 N N . PRO B 1 85 ? 16.641 11.93 6.734 1 96.88 85 PRO B N 1
ATOM 2040 C CA . PRO B 1 85 ? 15.453 11.281 7.273 1 96.88 85 PRO B CA 1
ATOM 2041 C C . PRO B 1 85 ? 14.156 11.906 6.762 1 96.88 85 PRO B C 1
ATOM 2043 O O . PRO B 1 85 ? 14.016 13.133 6.762 1 96.88 85 PRO B O 1
ATOM 2046 N N . SER B 1 86 ? 13.211 11.055 6.219 1 97.38 86 SER B N 1
ATOM 2047 C CA . SER B 1 86 ? 12.008 11.57 5.578 1 97.38 86 SER B CA 1
ATOM 2048 C C . SER B 1 86 ? 10.852 10.586 5.703 1 97.38 86 SER B C 1
ATOM 2050 O O . SER B 1 86 ? 11.062 9.414 6.031 1 97.38 86 SER B O 1
ATOM 2052 N N . TRP B 1 87 ? 9.703 11.125 5.578 1 96.75 87 TRP B N 1
ATOM 2053 C CA . TRP B 1 87 ? 8.531 10.266 5.414 1 96.75 87 TRP B CA 1
ATOM 2054 C C . TRP B 1 87 ? 8.406 9.789 3.971 1 96.75 87 TRP B C 1
ATOM 2056 O O . TRP B 1 87 ? 7.742 10.43 3.152 1 96.75 87 TRP B O 1
ATOM 2066 N N . THR B 1 88 ? 9 8.641 3.686 1 93.12 88 THR B N 1
ATOM 2067 C CA . THR B 1 88 ? 8.914 8.133 2.318 1 93.12 88 THR B CA 1
ATOM 2068 C C . THR B 1 88 ? 7.75 7.16 2.174 1 93.12 88 THR B C 1
ATOM 2070 O O . THR B 1 88 ? 7.133 7.078 1.11 1 93.12 88 THR B O 1
ATOM 2073 N N . ASP B 1 89 ? 7.43 6.375 3.197 1 90.06 89 ASP B N 1
ATOM 2074 C CA . ASP B 1 89 ? 6.297 5.453 3.219 1 90.06 89 ASP B CA 1
ATOM 2075 C C . ASP B 1 89 ? 5.004 6.18 3.588 1 90.06 89 ASP B C 1
ATOM 2077 O O . ASP B 1 89 ? 4.898 6.754 4.672 1 90.06 89 ASP B O 1
ATOM 2081 N N . ARG B 1 90 ? 4.148 6.191 2.641 1 91.81 90 ARG B N 1
ATOM 2082 C CA . ARG B 1 90 ? 2.934 6.988 2.803 1 91.81 90 ARG B CA 1
ATOM 2083 C C . ARG B 1 90 ? 1.694 6.172 2.453 1 91.81 90 ARG B C 1
ATOM 2085 O O . ARG B 1 90 ? 1.766 5.238 1.651 1 91.81 90 ARG B O 1
ATOM 2092 N N . ILE B 1 91 ? 0.608 6.414 3.068 1 90.94 91 ILE B N 1
ATOM 2093 C CA . ILE B 1 91 ? -0.72 5.949 2.684 1 90.94 91 ILE B CA 1
ATOM 2094 C C . ILE B 1 91 ? -1.646 7.145 2.475 1 90.94 91 ILE B C 1
ATOM 2096 O O . ILE B 1 91 ? -1.842 7.953 3.387 1 90.94 91 ILE B O 1
ATOM 2100 N N . LEU B 1 92 ? -2.146 7.281 1.271 1 92.12 92 LEU B N 1
ATOM 2101 C CA . LEU B 1 92 ? -3.111 8.32 0.912 1 92.12 92 LEU B CA 1
ATOM 2102 C C . LEU B 1 92 ? -4.469 7.707 0.584 1 92.12 92 LEU B C 1
ATOM 2104 O O . LEU B 1 92 ? -4.574 6.496 0.375 1 92.12 92 LEU B O 1
ATOM 2108 N N . HIS B 1 93 ? -5.5 8.547 0.635 1 92.31 93 HIS B N 1
A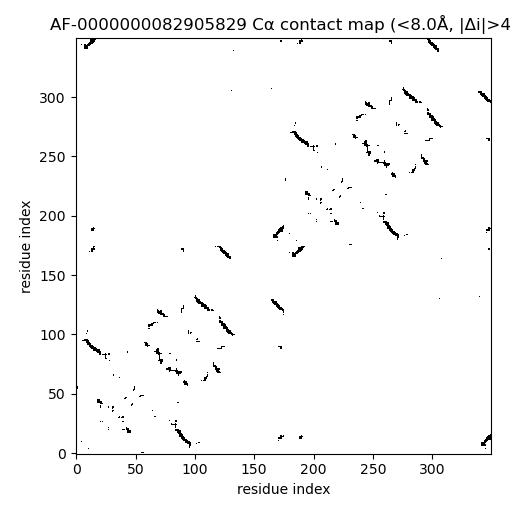TOM 2109 C CA . HIS B 1 93 ? -6.84 8.031 0.375 1 92.31 93 HIS B CA 1
ATOM 2110 C C . HIS B 1 93 ? -7.691 9.062 -0.365 1 92.31 93 HIS B C 1
ATOM 2112 O O . HIS B 1 93 ? -7.363 10.25 -0.379 1 92.31 93 HIS B O 1
ATOM 2118 N N . ALA B 1 94 ? -8.664 8.57 -1.056 1 91.25 94 ALA B N 1
ATOM 2119 C CA . ALA B 1 94 ? -9.719 9.391 -1.652 1 91.25 94 ALA B CA 1
ATOM 2120 C C . ALA B 1 94 ? -11.07 8.703 -1.563 1 91.25 94 ALA B C 1
ATOM 2122 O O . ALA B 1 94 ? -11.148 7.469 -1.598 1 91.25 94 ALA B O 1
ATOM 2123 N N . CYS B 1 95 ? -12.031 9.469 -1.348 1 91 95 CYS B N 1
ATOM 2124 C CA . CYS B 1 95 ? -13.414 9.023 -1.473 1 91 95 CYS B CA 1
ATOM 2125 C C . CYS B 1 95 ? -14.148 9.812 -2.557 1 91 95 CYS B C 1
ATOM 2127 O O . CYS B 1 95 ? -14.469 10.984 -2.369 1 91 95 CYS B O 1
ATOM 2129 N N . ASN B 1 96 ? -14.43 9.117 -3.672 1 87.81 96 ASN B N 1
ATOM 2130 C CA . ASN B 1 96 ? -15.016 9.781 -4.832 1 87.81 96 ASN B CA 1
ATOM 2131 C C . ASN B 1 96 ? -16.531 9.633 -4.859 1 87.81 96 ASN B C 1
ATOM 2133 O O . ASN B 1 96 ? -17.219 10.336 -5.602 1 87.81 96 ASN B O 1
ATOM 2137 N N . ALA B 1 97 ? -17.047 8.75 -4.051 1 84.25 97 ALA B N 1
ATOM 2138 C CA . ALA B 1 97 ? -18.5 8.578 -3.971 1 84.25 97 ALA B CA 1
ATOM 2139 C C . ALA B 1 97 ? -19.156 9.773 -3.279 1 84.25 97 ALA B C 1
ATOM 2141 O O . ALA B 1 97 ? -18.5 10.484 -2.516 1 84.25 97 ALA B O 1
ATOM 2142 N N . LYS B 1 98 ? -20.422 10.023 -3.633 1 87.75 98 LYS B N 1
ATOM 2143 C CA . LYS B 1 98 ? -21.156 11.062 -2.924 1 87.75 98 LYS B CA 1
ATOM 2144 C C . LYS B 1 98 ? -21.203 10.781 -1.424 1 87.75 98 LYS B C 1
ATOM 2146 O O . LYS B 1 98 ? -21.375 9.641 -1.004 1 87.75 98 LYS B O 1
ATOM 2151 N N . PRO B 1 99 ? -21.078 11.805 -0.648 1 86.62 99 PRO B N 1
ATOM 2152 C CA . PRO B 1 99 ? -21.062 11.617 0.804 1 86.62 99 PRO B CA 1
ATOM 2153 C C . PRO B 1 99 ? -22.328 10.953 1.335 1 86.62 99 PRO B C 1
ATOM 2155 O O . PRO B 1 99 ? -22.297 10.289 2.379 1 86.62 99 PRO B O 1
ATOM 2158 N N . THR B 1 100 ? -23.391 11.102 0.646 1 83.69 100 THR B N 1
ATOM 2159 C CA . THR B 1 100 ? -24.656 10.508 1.072 1 83.69 100 THR B CA 1
ATOM 2160 C C . THR B 1 100 ? -24.641 9 0.861 1 83.69 100 THR B C 1
ATOM 2162 O O . THR B 1 100 ? -25.438 8.273 1.468 1 83.69 100 THR B O 1
ATOM 2165 N N . ILE B 1 101 ? -23.688 8.578 0.065 1 79.81 101 ILE B N 1
ATOM 2166 C CA . ILE B 1 101 ? -23.641 7.168 -0.3 1 79.81 101 ILE B CA 1
ATOM 2167 C C . ILE B 1 101 ? -22.484 6.48 0.427 1 79.81 101 ILE B C 1
ATOM 2169 O O . ILE B 1 101 ? -22.625 5.359 0.916 1 79.81 101 ILE B O 1
ATOM 2173 N N . CYS B 1 102 ? -21.406 7.215 0.474 1 84.44 102 CYS B N 1
ATOM 2174 C CA . CYS B 1 102 ? -20.203 6.633 1.046 1 84.44 102 CYS B CA 1
ATOM 2175 C C . CYS B 1 102 ? -19.406 7.676 1.828 1 84.44 102 CYS B C 1
ATOM 2177 O O . CYS B 1 102 ? -19.25 8.812 1.37 1 84.44 102 CYS B O 1
ATOM 2179 N N . CYS B 1 103 ? -19 7.219 3.035 1 86.31 103 CYS B N 1
ATOM 2180 C CA . CYS B 1 103 ? -18.156 8.102 3.84 1 86.31 103 CYS B CA 1
ATOM 2181 C C . CYS B 1 103 ? -16.938 7.355 4.371 1 86.31 103 CYS B C 1
ATOM 2183 O O . CYS B 1 103 ? -17.078 6.324 5.035 1 86.31 103 CYS B O 1
ATOM 2185 N N . LEU B 1 104 ? -15.828 7.848 3.994 1 90.12 104 LEU B N 1
ATOM 2186 C CA . LEU B 1 104 ? -14.57 7.332 4.512 1 90.12 104 LEU B CA 1
ATOM 2187 C C . LEU B 1 104 ? -14.008 8.25 5.594 1 90.12 104 LEU B C 1
ATOM 2189 O O . LEU B 1 104 ? -13.703 9.414 5.324 1 90.12 104 LEU B O 1
ATOM 2193 N N . THR B 1 105 ? -13.836 7.742 6.832 1 89.88 105 THR B N 1
ATOM 2194 C CA . THR B 1 105 ? -13.336 8.562 7.934 1 89.88 105 THR B CA 1
ATOM 2195 C C . THR B 1 105 ? -11.992 8.031 8.43 1 89.88 105 THR B C 1
ATOM 2197 O O . THR B 1 105 ? -11.898 6.891 8.883 1 89.88 105 THR B O 1
ATOM 2200 N N . PRO B 1 106 ? -11.039 8.836 8.32 1 92.06 106 PRO B N 1
ATOM 2201 C CA . PRO B 1 106 ? -9.75 8.422 8.883 1 92.06 106 PRO B CA 1
ATOM 2202 C C . PRO B 1 106 ? -9.812 8.203 10.391 1 92.06 106 PRO B C 1
ATOM 2204 O O . PRO B 1 106 ? -10.484 8.953 11.102 1 92.06 106 PRO B O 1
ATOM 2207 N N . LEU B 1 107 ? -9.094 7.152 10.883 1 89.69 107 LEU B N 1
ATOM 2208 C CA . LEU B 1 107 ? -9.102 6.824 12.305 1 89.69 107 LEU B CA 1
ATOM 2209 C C . LEU B 1 107 ? -7.719 7.027 12.914 1 89.69 107 LEU B C 1
ATOM 2211 O O . LEU B 1 107 ? -7.582 7.691 13.938 1 89.69 107 LEU B O 1
ATOM 2215 N N . TYR B 1 108 ? -6.742 6.398 12.383 1 88.88 108 TYR B N 1
ATOM 2216 C CA . TYR B 1 108 ? -5.375 6.559 12.875 1 88.88 108 TYR B CA 1
ATOM 2217 C C . TYR B 1 108 ? -4.367 6.324 11.75 1 88.88 108 TYR B C 1
ATOM 2219 O O . TYR B 1 108 ? -4.691 5.715 10.734 1 88.88 108 TYR B O 1
ATOM 2227 N N . TYR B 1 109 ? -3.238 6.762 11.945 1 92.44 109 TYR B N 1
ATOM 2228 C CA . TYR B 1 109 ? -2.074 6.688 11.07 1 92.44 109 TYR B CA 1
ATOM 2229 C C . TYR B 1 109 ? -0.788 6.582 11.883 1 92.44 109 TYR B C 1
ATOM 2231 O O . TYR B 1 109 ? -0.474 7.465 12.68 1 92.44 109 TYR B O 1
ATOM 2239 N N . SER B 1 110 ? -0.047 5.406 11.633 1 90.5 110 SER B N 1
ATOM 2240 C CA . SER B 1 110 ? 1.107 5.18 12.492 1 90.5 110 SER B CA 1
ATOM 2241 C C . SER B 1 110 ? 2.213 4.434 11.75 1 90.5 110 SER B C 1
ATOM 2243 O O . SER B 1 110 ? 1.94 3.682 10.812 1 90.5 110 SER B O 1
ATOM 2245 N N . ALA B 1 111 ? 3.422 4.746 12.18 1 90.31 111 ALA B N 1
ATOM 2246 C CA . ALA B 1 111 ? 4.535 3.9 11.758 1 90.31 111 ALA B CA 1
ATOM 2247 C C . ALA B 1 111 ? 4.684 2.691 12.68 1 90.31 111 ALA B C 1
ATOM 2249 O O . ALA B 1 111 ? 4.414 2.781 13.883 1 90.31 111 ALA B O 1
ATOM 2250 N N . VAL B 1 112 ? 5.098 1.658 12.023 1 85.5 112 VAL B N 1
ATOM 2251 C CA . VAL B 1 112 ? 5.312 0.445 12.805 1 85.5 112 VAL B CA 1
ATOM 2252 C C . VAL B 1 112 ? 6.777 0.351 13.227 1 85.5 112 VAL B C 1
ATOM 2254 O O . VAL B 1 112 ? 7.594 -0.236 12.516 1 85.5 112 VAL B O 1
ATOM 2257 N N . GLY B 1 113 ? 7.055 0.802 14.375 1 85.19 113 GLY B N 1
ATOM 2258 C CA . GLY B 1 113 ? 8.422 0.893 14.859 1 85.19 113 GLY B CA 1
ATOM 2259 C C . GLY B 1 113 ? 9.023 -0.455 15.219 1 85.19 113 GLY B C 1
ATOM 2260 O O . GLY B 1 113 ? 10.242 -0.603 15.273 1 85.19 113 GLY B O 1
ATOM 2261 N N . GLU B 1 114 ? 8.164 -1.431 15.359 1 81.75 114 GLU B N 1
ATOM 2262 C CA . GLU B 1 114 ? 8.617 -2.75 15.797 1 81.75 114 GLU B CA 1
ATOM 2263 C C . GLU B 1 114 ? 9.297 -3.5 14.656 1 81.75 114 GLU B C 1
ATOM 2265 O O . GLU B 1 114 ? 10.109 -4.395 14.891 1 81.75 114 GLU B O 1
ATOM 2270 N N . LEU B 1 115 ? 9.016 -3.15 13.492 1 80.31 115 LEU B N 1
ATOM 2271 C CA . LEU B 1 115 ? 9.633 -3.793 12.336 1 80.31 115 LEU B CA 1
ATOM 2272 C C . LEU B 1 115 ? 10.891 -3.047 11.914 1 80.31 115 LEU B C 1
ATOM 2274 O O . LEU B 1 115 ? 10.812 -2.037 11.203 1 80.31 115 LEU B O 1
ATOM 2278 N N . THR B 1 116 ? 12.086 -3.578 12.352 1 86.19 116 THR B N 1
ATOM 2279 C CA . THR B 1 116 ? 13.32 -2.82 12.188 1 86.19 116 THR B CA 1
ATOM 2280 C C . THR B 1 116 ? 14.266 -3.529 11.211 1 86.19 116 THR B C 1
ATOM 2282 O O . THR B 1 116 ? 15.414 -3.127 11.055 1 86.19 116 THR B O 1
ATOM 2285 N N . SER B 1 117 ? 13.742 -4.512 10.508 1 82.12 117 SER B N 1
ATOM 2286 C CA . SER B 1 117 ? 14.617 -5.309 9.648 1 82.12 117 SER B CA 1
ATOM 2287 C C . SER B 1 117 ? 15.023 -4.531 8.406 1 82.12 117 SER B C 1
ATOM 2289 O O . SER B 1 117 ? 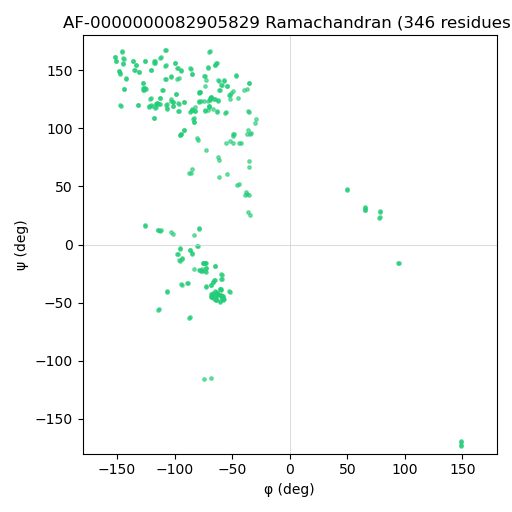16.047 -4.828 7.793 1 82.12 117 SER B O 1
ATOM 2291 N N . SER B 1 118 ? 14.258 -3.562 8.031 1 83.75 118 SER B N 1
ATOM 2292 C CA . SER B 1 118 ? 14.539 -2.754 6.848 1 83.75 118 SER B CA 1
ATOM 2293 C C . SER B 1 118 ? 15 -1.352 7.234 1 83.75 118 SER B C 1
ATOM 2295 O O . SER B 1 118 ? 14.961 -0.982 8.406 1 83.75 118 SER B O 1
ATOM 2297 N N . ASP B 1 119 ? 15.508 -0.707 6.23 1 91.31 119 ASP B N 1
ATOM 2298 C CA . ASP B 1 119 ? 15.875 0.687 6.465 1 91.31 119 ASP B CA 1
ATOM 2299 C C . ASP B 1 119 ? 14.648 1.595 6.395 1 91.31 119 ASP B C 1
ATOM 2301 O O . ASP B 1 119 ? 14.758 2.809 6.578 1 91.31 119 ASP B O 1
ATOM 2305 N N . HIS B 1 120 ? 13.57 1.065 6.141 1 90.56 120 HIS B N 1
ATOM 2306 C CA . HIS B 1 120 ? 12.281 1.743 6.191 1 90.56 120 HIS B CA 1
ATOM 2307 C C . HIS B 1 120 ? 11.453 1.271 7.387 1 90.56 120 HIS B C 1
ATOM 2309 O O . HIS B 1 120 ? 11.625 0.142 7.852 1 90.56 120 HIS B O 1
ATOM 2315 N N . ARG B 1 121 ? 10.562 2.121 7.863 1 89.38 121 ARG B N 1
ATOM 2316 C CA . ARG B 1 121 ? 9.484 1.74 8.773 1 89.38 121 ARG B CA 1
ATOM 2317 C C . ARG B 1 121 ? 8.141 1.732 8.055 1 89.38 121 ARG B C 1
ATOM 2319 O O . ARG B 1 121 ? 7.73 2.746 7.484 1 89.38 121 ARG B O 1
ATOM 2326 N N . PRO B 1 122 ? 7.496 0.525 8.07 1 88 122 PRO B N 1
ATOM 2327 C CA . PRO B 1 122 ? 6.164 0.497 7.457 1 88 122 PRO B CA 1
ATOM 2328 C C . PRO B 1 122 ? 5.16 1.38 8.195 1 88 122 PRO B C 1
ATOM 2330 O O . PRO B 1 122 ? 5.371 1.725 9.359 1 88 122 PRO B O 1
ATOM 2333 N N . VAL B 1 123 ? 4.105 1.793 7.441 1 90.31 123 VAL B N 1
ATOM 2334 C CA . VAL B 1 123 ? 3.053 2.6 8.047 1 90.31 123 VAL B CA 1
ATOM 2335 C C . VAL B 1 123 ? 1.712 1.879 7.93 1 90.31 123 VAL B C 1
ATOM 2337 O O . VAL B 1 123 ? 1.527 1.041 7.043 1 90.31 123 VAL B O 1
ATOM 2340 N N . ILE B 1 124 ? 0.852 2.141 8.891 1 87.19 124 ILE B N 1
ATOM 2341 C 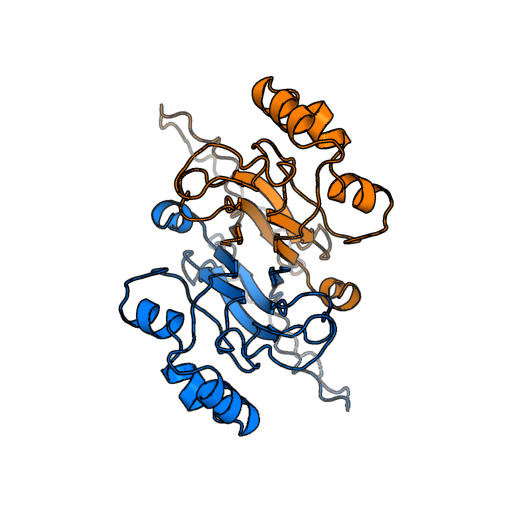CA . ILE B 1 124 ? -0.499 1.592 8.922 1 87.19 124 ILE B CA 1
ATOM 2342 C C . ILE B 1 124 ? -1.513 2.721 9.094 1 87.19 124 ILE B C 1
ATOM 2344 O O . ILE B 1 124 ? -1.285 3.654 9.867 1 87.19 124 ILE B O 1
ATOM 2348 N N . ALA B 1 125 ? -2.568 2.652 8.297 1 90.25 125 ALA B N 1
ATOM 2349 C CA . ALA B 1 125 ? -3.668 3.605 8.422 1 90.25 125 ALA B CA 1
ATOM 2350 C C . ALA B 1 125 ? -5 2.883 8.602 1 90.25 125 ALA B C 1
ATOM 2352 O O . ALA B 1 125 ? -5.262 1.876 7.938 1 90.25 125 ALA B O 1
ATOM 2353 N N . GLY B 1 126 ? -5.758 3.387 9.562 1 88.06 126 GLY B N 1
ATOM 2354 C CA . GLY B 1 126 ? -7.098 2.869 9.805 1 88.06 126 GLY B CA 1
ATOM 2355 C C . GLY B 1 126 ? -8.195 3.828 9.375 1 88.06 126 GLY B C 1
ATOM 2356 O O . GLY B 1 126 ? -8.055 5.043 9.523 1 88.06 126 GLY B O 1
ATOM 2357 N N . TYR B 1 127 ? -9.281 3.26 8.82 1 89.88 127 TYR B N 1
ATOM 2358 C CA . TYR B 1 127 ? -10.43 4.047 8.383 1 89.88 127 TYR B CA 1
ATOM 2359 C C . TYR B 1 127 ? -11.734 3.4 8.836 1 89.88 127 TYR B C 1
ATOM 2361 O O . TYR B 1 127 ? -11.812 2.176 8.969 1 89.88 127 TYR B O 1
ATOM 2369 N N . ASP B 1 128 ? -12.719 4.309 9.047 1 87.56 128 ASP B N 1
ATOM 2370 C CA . ASP B 1 128 ? -14.109 3.867 9.078 1 87.56 128 ASP B CA 1
ATOM 2371 C C . ASP B 1 128 ? -14.797 4.113 7.742 1 87.56 128 ASP B C 1
ATOM 2373 O O . ASP B 1 128 ? -14.633 5.176 7.137 1 87.56 128 ASP B O 1
ATOM 2377 N N . LEU B 1 129 ? -15.414 3.094 7.254 1 84.75 129 LEU B N 1
ATOM 2378 C CA . LEU B 1 129 ? -16.172 3.217 6.012 1 84.75 129 LEU B CA 1
ATOM 2379 C C . LEU B 1 129 ? -17.656 2.984 6.258 1 84.75 129 LEU B C 1
ATOM 2381 O O . LEU B 1 129 ? -18.047 1.935 6.773 1 84.75 129 LEU B O 1
ATOM 2385 N N . TYR B 1 130 ? -18.422 4.008 5.898 1 80.56 130 TYR B N 1
ATOM 2386 C CA . TYR B 1 130 ? -19.875 3.93 5.996 1 80.56 130 TYR B CA 1
ATOM 2387 C C . TYR B 1 130 ? -20.516 3.943 4.609 1 80.56 130 TYR B C 1
ATOM 2389 O O . TYR B 1 130 ? -20.156 4.766 3.764 1 80.56 130 TYR B O 1
ATOM 2397 N N . ILE B 1 131 ? -21.312 2.977 4.348 1 78 131 ILE B N 1
ATOM 2398 C CA . ILE B 1 131 ? -22 2.906 3.068 1 78 131 ILE B CA 1
ATOM 2399 C C . ILE B 1 131 ? -23.516 2.91 3.301 1 78 131 ILE B C 1
ATOM 2401 O O . ILE B 1 131 ? -24.016 2.158 4.137 1 78 131 ILE B O 1
ATOM 2405 N N . THR B 1 132 ? -24.172 3.875 2.775 1 72.62 132 THR B N 1
ATOM 2406 C CA . THR B 1 132 ? -25.625 3.939 2.885 1 72.62 132 THR B CA 1
ATOM 2407 C C . THR B 1 132 ? -26.297 3.365 1.636 1 72.62 132 THR B C 1
ATOM 2409 O O . THR B 1 132 ? -25.812 3.578 0.519 1 72.62 132 THR B O 1
ATOM 2412 N N . ARG B 1 133 ? -27.172 2.295 1.841 1 60.75 133 ARG B N 1
ATOM 2413 C CA . ARG B 1 133 ? -27.953 1.796 0.712 1 60.75 133 ARG B CA 1
ATOM 2414 C C . ARG B 1 133 ? -29.016 2.811 0.285 1 60.75 133 ARG B C 1
ATOM 2416 O O . ARG B 1 133 ? -29.609 3.484 1.127 1 60.75 133 ARG B O 1
ATOM 2423 N N . PRO B 1 134 ? -28.938 3.076 -0.936 1 51.5 134 PRO B N 1
ATOM 2424 C CA . PRO B 1 134 ? -30.047 3.957 -1.299 1 51.5 134 PRO B CA 1
ATOM 2425 C C . PRO B 1 134 ? -31.391 3.451 -0.786 1 51.5 134 PRO B C 1
ATOM 2427 O O . PRO B 1 134 ? -31.672 2.252 -0.858 1 51.5 134 PRO B O 1
ATOM 2430 N N . GLN B 1 135 ? -31.859 3.963 0.455 1 47 135 GLN B N 1
ATOM 2431 C CA . GLN B 1 135 ? -33.219 3.635 0.884 1 47 135 GLN B CA 1
ATOM 2432 C C . GLN B 1 135 ? -34.188 3.6 -0.303 1 47 135 GLN B C 1
ATOM 2434 O O . GLN B 1 135 ? -34.156 4.488 -1.155 1 47 135 GLN B O 1
ATOM 2439 N N . SER B 1 136 ? -34.344 2.428 -0.752 1 44.22 136 SER B N 1
ATOM 2440 C CA . SER B 1 136 ? -35.594 2.561 -1.533 1 44.22 136 SER B CA 1
ATOM 2441 C C . SER B 1 136 ? -36.562 3.496 -0.851 1 44.22 136 SER B C 1
ATOM 2443 O O . SER B 1 136 ? -36.562 3.639 0.373 1 44.22 136 SER B O 1
ATOM 2445 N N . PRO B 1 137 ? -37.188 4.402 -1.426 1 37.53 137 PRO B N 1
ATOM 2446 C CA . PRO B 1 137 ? -38.156 5.238 -0.737 1 37.53 137 PRO B CA 1
ATOM 2447 C C . PRO B 1 137 ? -38.938 4.469 0.323 1 37.53 137 PRO B C 1
ATOM 2449 O O . PRO B 1 137 ? -39.656 3.521 -0.001 1 37.53 137 PRO B O 1
ATOM 2452 N N . SER B 1 138 ? -38.344 4.125 1.389 1 36.78 138 SER B N 1
ATOM 2453 C CA . SER B 1 138 ? -39.156 3.615 2.473 1 36.78 138 SER B CA 1
ATOM 2454 C C . SER B 1 138 ? -40.406 4.488 2.68 1 36.78 138 SER B C 1
ATOM 2456 O O . SER B 1 138 ? -40.344 5.703 2.475 1 36.78 138 SER B O 1
ATOM 2458 N N . HIS B 1 139 ? -41.562 3.861 2.666 1 32.75 139 HIS B N 1
ATOM 2459 C CA . HIS B 1 139 ? -42.688 4.316 3.494 1 32.75 139 HIS B CA 1
ATOM 2460 C C . HIS B 1 139 ? -42.25 4.469 4.949 1 32.75 139 HIS B C 1
ATOM 2462 O O . HIS B 1 139 ? -41.469 3.672 5.457 1 32.75 139 HIS B O 1
ATOM 2468 N N . LYS B 1 140 ? -42.375 5.52 5.652 1 29.84 140 LYS B N 1
ATOM 2469 C CA . LYS B 1 140 ? -42.25 6.102 6.988 1 29.84 140 LYS B CA 1
ATOM 2470 C C . LYS B 1 140 ? -42.688 5.105 8.062 1 29.84 140 LYS B C 1
ATOM 2472 O O . LYS B 1 140 ? -43.844 5.051 8.438 1 29.84 140 LYS B O 1
ATOM 2477 N N . ALA B 1 141 ? -42.375 3.77 8.125 1 26.41 141 ALA B N 1
ATOM 2478 C CA . ALA B 1 141 ? -42.969 3.312 9.375 1 26.41 141 ALA B CA 1
ATOM 2479 C C . ALA B 1 141 ? -42.062 3.627 10.57 1 26.41 141 ALA B C 1
ATOM 2481 O O . ALA B 1 141 ? -40.875 3.406 10.508 1 26.41 141 ALA B O 1
ATOM 2482 N N . ALA B 1 142 ? -42.344 4.418 11.625 1 24.34 142 ALA B N 1
ATOM 2483 C CA . ALA B 1 142 ? -41.906 4.996 12.898 1 24.34 142 ALA B CA 1
ATOM 2484 C C . ALA B 1 142 ? -41.469 3.912 13.875 1 24.34 142 ALA B C 1
ATOM 2486 O O . ALA B 1 142 ? -42.312 3.219 14.461 1 24.34 142 ALA B O 1
ATOM 2487 N N . VAL B 1 143 ? -40.438 3.01 13.695 1 24.09 143 VAL B N 1
ATOM 2488 C CA . VAL B 1 143 ? -40.344 2.125 14.852 1 24.09 143 VAL B CA 1
ATOM 2489 C C . VAL B 1 143 ? -39.625 2.855 15.992 1 24.09 143 VAL B C 1
ATOM 2491 O O . VAL B 1 143 ? -38.656 3.598 15.766 1 24.09 143 VAL B O 1
ATOM 2494 N N . PRO B 1 144 ? -40.094 2.912 17.281 1 21.06 144 PRO B N 1
ATOM 2495 C CA . PRO B 1 144 ? -39.688 3.582 18.5 1 21.06 144 PRO B CA 1
ATOM 2496 C C . PRO B 1 144 ? -38.375 2.99 19.078 1 21.06 144 PRO B C 1
ATOM 2498 O O . PRO B 1 144 ? -38.156 1.783 18.969 1 21.06 144 PRO B O 1
ATOM 2501 N N . SER B 1 145 ? -37.281 3.73 19.234 1 23.31 145 SER B N 1
ATOM 2502 C CA . SER B 1 145 ? -35.906 3.549 19.703 1 23.31 145 SER B CA 1
ATOM 2503 C C . SER B 1 145 ? -35.875 2.967 21.125 1 23.31 145 SER B C 1
ATOM 2505 O O . SER B 1 145 ? -36.438 3.561 22.047 1 23.31 145 SER B O 1
ATOM 2507 N N . LEU B 1 146 ? -35.906 1.619 21.281 1 20.8 146 LEU B N 1
ATOM 2508 C CA . LEU B 1 146 ? -35.812 1.152 22.656 1 20.8 146 LEU B CA 1
ATOM 2509 C C . LEU B 1 146 ? -34.469 1.471 23.266 1 20.8 146 LEU B C 1
ATOM 2511 O O . LEU B 1 146 ? -33.438 1.274 22.625 1 20.8 146 LEU B O 1
ATOM 2515 N N . ALA B 1 147 ? -34.344 2.158 24.422 1 22.64 147 ALA B N 1
ATOM 2516 C CA . ALA B 1 147 ? -33.406 2.719 25.359 1 22.64 147 ALA B CA 1
ATOM 2517 C C . ALA B 1 147 ? -32.531 1.622 25.984 1 22.64 147 ALA B C 1
ATOM 2519 O O . ALA B 1 147 ? -33.031 0.747 26.688 1 22.64 147 ALA B O 1
ATOM 2520 N N . ASP B 1 148 ? -31.469 0.988 25.281 1 22.05 148 ASP B N 1
ATOM 2521 C CA . ASP B 1 148 ? -30.719 -0.087 25.922 1 22.05 148 ASP B CA 1
ATOM 2522 C C . ASP B 1 148 ? -29.781 0.463 26.984 1 22.05 148 ASP B C 1
ATOM 2524 O O . ASP B 1 148 ? -29.188 1.531 26.812 1 22.05 148 ASP B O 1
ATOM 2528 N N . ASN B 1 149 ? -29.828 0.067 28.219 1 19.94 149 ASN B N 1
ATOM 2529 C CA . ASN B 1 149 ? -29.25 0.328 29.531 1 19.94 149 ASN B CA 1
ATOM 2530 C C . ASN B 1 149 ? -27.812 -0.159 29.625 1 19.94 149 ASN B 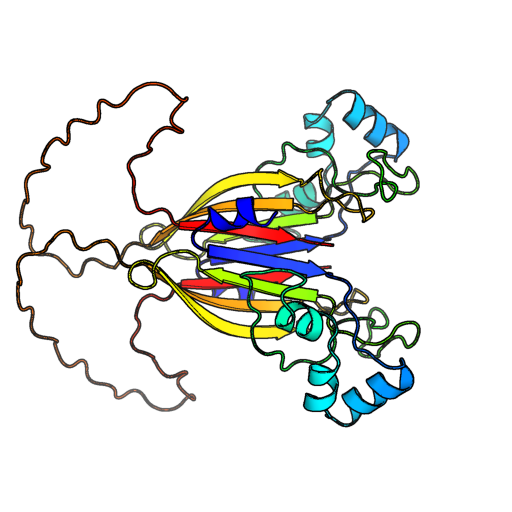C 1
ATOM 2532 O O . ASN B 1 149 ? -27.562 -1.365 29.656 1 19.94 149 ASN B O 1
ATOM 2536 N N . ASP B 1 150 ? -26.766 0.595 29.125 1 22.2 150 ASP B N 1
ATOM 2537 C CA . ASP B 1 150 ? -25.359 0.255 28.922 1 22.2 150 ASP B CA 1
ATOM 2538 C C . ASP B 1 150 ? -24.547 0.461 30.203 1 22.2 150 ASP B C 1
ATOM 2540 O O . ASP B 1 150 ? -24.078 1.568 30.469 1 22.2 150 ASP B O 1
ATOM 2544 N N . ASN B 1 151 ? -24.656 -0.182 31.328 1 20.41 151 ASN B N 1
ATOM 2545 C CA . ASN B 1 151 ? -23.922 0.184 32.531 1 20.41 151 ASN B CA 1
ATOM 2546 C C . ASN B 1 151 ? -22.469 -0.247 32.469 1 20.41 151 ASN B C 1
ATOM 2548 O O . ASN B 1 151 ? -21.75 -0.196 33.469 1 20.41 151 ASN B O 1
ATOM 2552 N N . ALA B 1 152 ? -21.969 -1.122 31.75 1 21.12 152 ALA B N 1
ATOM 2553 C CA . ALA B 1 152 ? -20.812 -1.788 32.312 1 21.12 152 ALA B CA 1
ATOM 2554 C C . ALA B 1 152 ? -19.594 -0.871 32.312 1 21.12 152 ALA B C 1
ATOM 2556 O O . ALA B 1 152 ? -19.375 -0.129 31.344 1 21.12 152 ALA B O 1
ATOM 2557 N N . ALA B 1 153 ? -18.594 -0.767 33.312 1 19.08 153 ALA B N 1
ATOM 2558 C CA . ALA B 1 153 ? -17.641 0.076 34.031 1 19.08 153 ALA B CA 1
ATOM 2559 C C . ALA B 1 153 ? -16.422 0.4 33.156 1 19.08 153 ALA B C 1
ATOM 2561 O O . ALA B 1 153 ? -16.094 1.57 32.969 1 19.08 153 ALA B O 1
ATOM 2562 N N . GLY B 1 154 ? -15.156 -0.036 33.5 1 21.14 154 GLY B N 1
ATOM 2563 C CA . GLY B 1 154 ? -13.93 0.664 33.812 1 21.14 154 GLY B CA 1
ATOM 2564 C C . GLY B 1 154 ? -13.086 0.995 32.594 1 21.14 154 GLY B C 1
ATOM 2565 O O . GLY B 1 154 ? -12.133 1.772 32.688 1 21.14 154 GLY B O 1
ATOM 2566 N N . LEU B 1 155 ? -12.578 0.002 31.844 1 23.97 155 LEU B N 1
ATOM 2567 C CA . LEU B 1 155 ? -11.359 0.229 31.062 1 23.97 155 LEU B CA 1
ATOM 2568 C C . LEU B 1 155 ? -11.586 1.319 30.016 1 23.97 155 LEU B C 1
ATOM 2570 O O . LEU B 1 155 ? -12.68 1.444 29.469 1 23.97 155 LEU B O 1
ATOM 2574 N N . PRO B 1 156 ? -10.773 2.471 29.969 1 23.02 156 PRO B N 1
ATOM 2575 C CA . PRO B 1 156 ? -11.305 3.594 29.188 1 23.02 156 PRO B CA 1
ATOM 2576 C C . PRO B 1 156 ? -11.898 3.154 27.844 1 23.02 156 PRO B C 1
ATOM 2578 O O . PRO B 1 156 ? -11.25 2.438 27.078 1 23.02 156 PRO B O 1
ATOM 2581 N N . ARG B 1 157 ? -13.117 2.809 27.859 1 24.7 157 ARG B N 1
ATOM 2582 C CA . ARG B 1 157 ? -13.906 2.348 26.719 1 24.7 157 ARG B CA 1
ATOM 2583 C C . ARG B 1 157 ? -13.742 3.287 25.531 1 24.7 157 ARG B C 1
ATOM 2585 O O . ARG B 1 157 ? -13.867 4.504 25.672 1 24.7 157 ARG B O 1
ATOM 2592 N N . MET B 1 158 ? -12.734 2.947 24.594 1 24.3 158 MET B N 1
ATOM 2593 C CA . MET B 1 158 ? -12.844 3.785 23.406 1 24.3 158 MET B CA 1
ATOM 2594 C C . MET B 1 158 ? -14.289 4.215 23.172 1 24.3 158 MET B C 1
ATOM 2596 O O . MET B 1 158 ? -15.203 3.393 23.219 1 24.3 158 MET B O 1
ATOM 2600 N N . PRO B 1 159 ? -14.547 5.414 23.406 1 24.97 159 PRO B N 1
ATOM 2601 C CA . PRO B 1 159 ? -15.984 5.691 23.422 1 24.97 159 PRO B CA 1
ATOM 2602 C C . PRO B 1 159 ? -16.766 4.867 22.406 1 24.97 159 PRO B C 1
ATOM 2604 O O . PRO B 1 159 ? -16.234 4.559 21.328 1 24.97 159 PRO B O 1
ATOM 2607 N N . LYS B 1 160 ? -17.516 4.09 22.906 1 26.2 160 LYS B N 1
ATOM 2608 C CA . LYS B 1 160 ? -18.531 3.371 22.141 1 26.2 160 LYS B CA 1
ATOM 2609 C C . LYS B 1 160 ? -19.141 4.27 21.078 1 26.2 160 LYS B C 1
ATOM 2611 O O . LYS B 1 160 ? -20 5.102 21.375 1 26.2 160 LYS B O 1
ATOM 2616 N N . GLN B 1 161 ? -18.266 5.043 20.328 1 25.05 161 GLN B N 1
ATOM 2617 C CA . GLN B 1 161 ? -19.109 5.812 19.422 1 25.05 161 GLN B CA 1
ATOM 2618 C C . GLN B 1 161 ? -20.328 5 18.969 1 25.05 161 GLN B C 1
ATOM 2620 O O . GLN B 1 161 ? -20.297 3.766 18.984 1 25.05 161 GLN B O 1
ATOM 2625 N N . ASP B 1 162 ? -21.359 5.516 18.891 1 26.47 162 ASP B N 1
ATOM 2626 C CA . ASP B 1 162 ? -22.609 4.977 18.344 1 26.47 162 ASP B CA 1
ATOM 2627 C C . ASP B 1 162 ? -22.328 4.035 17.172 1 26.47 162 ASP B C 1
ATOM 2629 O O . ASP B 1 162 ? -21.562 4.375 16.266 1 26.47 162 ASP B O 1
ATOM 2633 N N . GLN B 1 163 ? -22.266 2.77 17.375 1 28.58 163 GLN B N 1
ATOM 2634 C CA . GLN B 1 163 ? -21.922 1.537 16.672 1 28.58 163 GLN B CA 1
ATOM 2635 C C . GLN B 1 163 ? -22.312 1.611 15.203 1 28.58 163 GLN B C 1
ATOM 2637 O O . GLN B 1 163 ? -23.266 0.961 14.781 1 28.58 163 GLN B O 1
ATOM 2642 N N . SER B 1 164 ? -22.375 2.893 14.711 1 29.31 164 SER B N 1
ATOM 2643 C CA . SER B 1 164 ? -22.688 2.727 13.297 1 29.31 164 SER B CA 1
ATOM 2644 C C . SER B 1 164 ? -21.656 1.838 12.602 1 29.31 164 SER B C 1
ATOM 2646 O O . SER B 1 164 ? -20.469 1.909 12.906 1 29.31 164 SER B O 1
ATOM 2648 N N . PRO B 1 165 ? -21.922 0.663 12.125 1 32.5 165 PRO B N 1
ATOM 2649 C CA . PRO B 1 165 ? -21.062 -0.414 11.617 1 32.5 165 PRO B CA 1
ATOM 2650 C C . PRO B 1 165 ? -19.953 0.094 10.703 1 32.5 165 PRO B C 1
ATOM 2652 O O . PRO B 1 165 ? -20.172 0.294 9.508 1 32.5 165 PRO B O 1
ATOM 2655 N N . GLY B 1 166 ? -19.203 1.1 11.211 1 34.03 166 GLY B N 1
ATOM 2656 C CA . GLY B 1 166 ? -18.062 1.599 10.438 1 34.03 166 GLY B CA 1
ATOM 2657 C C . GLY B 1 166 ? -16.984 0.559 10.219 1 34.03 166 GLY B C 1
ATOM 2658 O O . GLY B 1 166 ? -16.859 -0.383 11.008 1 34.03 166 GLY B O 1
ATOM 2659 N N . TRP B 1 167 ? -16.75 0.164 9 1 43.28 167 TRP B N 1
ATOM 2660 C CA . TRP B 1 167 ? -15.734 -0.82 8.648 1 43.28 167 TRP B CA 1
ATOM 2661 C C . TRP B 1 167 ? -14.344 -0.188 8.633 1 43.28 167 TRP B C 1
ATOM 2663 O O . TRP B 1 167 ? -14.195 0.991 8.305 1 43.28 167 TRP B O 1
ATOM 2673 N N . THR B 1 168 ? -13.461 -0.787 9.43 1 34.88 168 THR B N 1
ATOM 2674 C CA . THR B 1 168 ? -12.086 -0.313 9.531 1 34.88 168 THR B CA 1
ATOM 2675 C C . THR B 1 168 ? -11.219 -0.925 8.43 1 34.88 168 THR B C 1
ATOM 2677 O O . THR B 1 168 ? -11.297 -2.127 8.172 1 34.88 168 THR B O 1
ATOM 2680 N N . LEU B 1 169 ? -10.734 -0.071 7.527 1 40.41 169 LEU B N 1
ATOM 2681 C CA . LEU B 1 169 ? -9.75 -0.453 6.516 1 40.41 169 LEU B CA 1
ATOM 2682 C C . LEU B 1 169 ? -8.336 -0.092 6.961 1 40.41 169 LEU B C 1
ATOM 2684 O O . LEU B 1 169 ? -8.125 0.958 7.566 1 40.41 169 LEU B O 1
ATOM 2688 N N . ALA B 1 170 ? -7.52 -1.115 7.172 1 35.28 170 ALA B N 1
ATOM 2689 C CA . ALA B 1 170 ? -6.109 -0.82 7.41 1 35.28 170 ALA B CA 1
ATOM 2690 C C . ALA B 1 170 ? -5.277 -1.062 6.156 1 35.28 170 ALA B C 1
ATOM 2692 O O . ALA B 1 170 ? -5.539 -2.002 5.402 1 35.28 170 ALA B O 1
ATOM 2693 N N . ALA B 1 171 ? -4.535 -0.049 5.652 1 39.47 171 ALA B N 1
ATOM 2694 C CA . ALA B 1 171 ? -3.547 -0.213 4.586 1 39.47 171 ALA B CA 1
ATOM 2695 C C . ALA B 1 171 ? -2.127 -0.117 5.137 1 39.47 171 ALA B C 1
ATOM 2697 O O . ALA B 1 171 ? -1.857 0.67 6.047 1 39.47 171 ALA B O 1
ATOM 2698 N N . SER B 1 172 ? -1.266 -1.211 5.055 1 33.56 172 SER B N 1
ATOM 2699 C CA . SER B 1 172 ? 0.134 -1.147 5.465 1 33.56 172 SER B CA 1
ATOM 2700 C C . SER B 1 172 ? 1.066 -1.238 4.262 1 33.56 172 SER B C 1
ATOM 2702 O O . SER B 1 172 ? 0.739 -1.882 3.262 1 33.56 172 SER B O 1
ATOM 2704 N N . ASN B 1 173 ? 2.113 -0.314 4.176 1 37.78 173 ASN B N 1
ATOM 2705 C CA . ASN B 1 173 ? 3.172 -0.422 3.18 1 37.78 173 ASN B CA 1
ATOM 2706 C C . ASN B 1 173 ? 4.398 -1.136 3.74 1 37.78 173 ASN B C 1
ATOM 2708 O O . ASN B 1 173 ? 4.871 -0.805 4.828 1 37.78 173 ASN B O 1
ATOM 2712 N N . THR B 1 174 ? 4.469 -2.514 3.498 1 36.41 174 THR B N 1
ATOM 2713 C CA . THR B 1 174 ? 5.703 -3.139 3.955 1 36.41 174 THR B CA 1
ATOM 2714 C C . THR B 1 174 ? 6.805 -2.984 2.908 1 36.41 174 THR B C 1
ATOM 2716 O O . THR B 1 174 ? 6.551 -3.125 1.71 1 36.41 174 THR B O 1
ATOM 2719 N N . MET B 1 175 ? 7.727 -2.201 3.145 1 39.72 175 MET B N 1
ATOM 2720 C CA . MET B 1 175 ? 8.922 -2.102 2.314 1 39.72 175 MET B CA 1
ATOM 2721 C C . MET B 1 175 ? 9.805 -3.332 2.486 1 39.72 175 MET B C 1
ATOM 2723 O O . MET B 1 175 ? 9.852 -3.928 3.564 1 39.72 175 MET B O 1
#

Radius of gyration: 22.93 Å; Cα contacts (8 Å, |Δi|>4): 706; chains: 2; bounding box: 67×47×62 Å

Foldseek 3Di:
DVVVQLVDQKDKDWAQQPWAQPDAQVVLVVCVVVVVVVSSVVRTPVVVCVVVVNPDDQKDFDDDDEWAFDFADAPDPHHDSVDRRHNRIGMIMHGNDDVVAKDKAWDDKDWDSVHRRHRGTKMKTKIFMDGDDPPPPDDDDDDDDPDDDDDDDDDPPPPPPPPPVGDIDMDIHDD/DVVVQLVDQKDKDWAQQPWAFPDAQVVLVVCVVVVVVVNSVVRTPVVVCVVVVNPDDQKDFDDDDEFAFDFADAPDPHHDSVDRRHNRIGMIMHGNDDVVAKDKAWDDKDWDSVHRRHRGTKMKTKIFMDGDDPPPPDDPDDDDDPDDDPDDDDDPPPPPPPPPVTDIDMDIHDD

Organism: Haematococcus lacustris (NCBI:txid44745)

Sequence (350 aa):
VAPLLASYDVVLWGGDLNYRIQGTPEVVRHLVETGMAEVLHANDQLRLQMRKGKVLQGLEEQAIHFPPTFKYVAHSEEYSLKRIPSWTDRILHACNAKPTICCLTPLYYSAVGELTSSDHRPVIAGYDLYITRPQSPSHKAAVPSLADNDNAAGLPRMPKQDQSPGWTLAASNTMVAPLLASYDVVLWGGDLNYRIQGTPEVVRHLVETGMAEVLHANDQLRLQMRKGKVLQGLEEQAIHFPPTFKYVAHSEEYSLKRIPSWTDRILHACNAKPTICCLTPLYYSAVGELTSSDHRPVIAGYDLYITRPQSPSHKAAVPSLADNDNAAGLPRMPKQDQSPGWTLAASNTM

Secondary structure (DSSP, 8-state):
-HHHHHTSSEEEEEEE----BSS-HHHHHHHHHTT-HHHHHHTBHHHHHHHTTSSSTT-EEPPP-S---BPBPTTSSSB-TTS--B--EEEEEEE-S-TTTEEEEEEEEEE-TT--SSSB--EEEEEEEEE-----------------------S-----------EEEEEEEE-/-HHHHHTSSEEEEEEE----BSS-HHHHHHHHHTT-HHHHHHTBHHHHHHHTTSSSTT-EEPPP-S---BPBPTTSSSBPTTS--B--EEEEEEE-S-TTTEEEEEEEEEE-TT--SSSB--EEEEEEEEE-----------------------S-----------EEEEEEEE-